Protein AF-A0A834Z9W2-F1 (afdb_monomer_lite)

InterPro domains:
  IPR006840 Glutathione-specific gamma-glutamylcyclotransferase [PF04752] (160-339)
  IPR006840 Glutathione-specific gamma-glutamylcyclotransferase [PTHR12192] (158-346)
  IPR013024 Gamma-glutamyl cyclotransferase-like [cd06661] (162-218)

Sequence (354 aa):
MEALLSQFTFLSDQALHDKNFDPAKIEDLMKLFELEVYKSWAAMELEHENAIEEAKNSMREAEDYLNSIMDSAMDDFRRFEEELESRSKAELQSLVKVAETAKKMGNSMEKAATIASKKYMEAAVHSATVSMKSARKGLSLNPSKYRSCSKSSYPSKMVLWVFGYGSLIWKAGFRHDDRLVGSTDHRGTPEYPGRTVTLEPLDGEVCWGVAYKVSEEEDEQIALAGLTMPREHEDDVDPMYLEVREKQYDVKAYVDFFTEPTAITPAVSGVMVYIASPDRKLNRNYLGPASLEEMAKQIIHAEGPSGPNRDYLFHLENALLQLGCEDKHIKDLANAVRRILSERKLTASRPSEQ

Organism: Tetracentron sinense (NCBI:txid13715)

Radius of gyration: 40.99 Å; chains: 1; bounding box: 101×55×145 Å

Structure (mmCIF, N/CA/C/O backbone):
data_AF-A0A834Z9W2-F1
#
_entry.id   AF-A0A834Z9W2-F1
#
loop_
_atom_site.group_PDB
_atom_site.id
_atom_site.type_symbol
_atom_site.label_atom_id
_atom_site.label_alt_id
_atom_site.label_comp_id
_atom_site.label_asym_id
_atom_site.label_entity_id
_atom_site.label_seq_id
_atom_site.pdbx_PDB_ins_code
_atom_site.Cartn_x
_atom_site.Cartn_y
_atom_site.Cartn_z
_atom_site.occupancy
_atom_site.B_iso_or_equiv
_atom_site.auth_seq_id
_atom_site.auth_comp_id
_atom_site.auth_asym_id
_atom_site.auth_atom_id
_atom_site.pdbx_PDB_model_num
ATOM 1 N N . MET A 1 1 ? -24.668 2.778 52.514 1.00 87.31 1 MET A N 1
ATOM 2 C CA . MET A 1 1 ? -25.940 2.552 51.794 1.00 87.31 1 MET A CA 1
ATOM 3 C C . MET A 1 1 ? -26.698 1.323 52.307 1.00 87.31 1 MET A C 1
ATOM 5 O O . MET A 1 1 ? -27.753 1.501 52.898 1.00 87.31 1 MET A O 1
ATOM 9 N N . GLU A 1 2 ? -26.192 0.091 52.145 1.00 91.00 2 GLU A N 1
ATOM 10 C CA . GLU A 1 2 ? -26.946 -1.161 52.413 1.00 91.00 2 GLU A CA 1
ATOM 11 C C . GLU A 1 2 ? -27.629 -1.244 53.790 1.00 91.00 2 GLU A C 1
ATOM 13 O O . GLU A 1 2 ? -28.794 -1.626 53.874 1.00 91.00 2 GLU A O 1
ATOM 18 N N . ALA A 1 3 ? -26.954 -0.818 54.862 1.00 92.56 3 ALA A N 1
ATOM 19 C CA . ALA A 1 3 ? -27.530 -0.812 56.209 1.00 92.56 3 ALA A CA 1
ATOM 20 C C . ALA A 1 3 ? -28.793 0.068 56.329 1.00 92.56 3 ALA A C 1
ATOM 22 O O . ALA A 1 3 ? -29.711 -0.275 57.074 1.00 92.56 3 ALA A O 1
ATOM 23 N N . LEU A 1 4 ? -28.870 1.170 55.570 1.00 93.12 4 LEU A N 1
ATOM 24 C CA . LEU A 1 4 ? -30.052 2.034 55.516 1.00 93.12 4 LEU A CA 1
ATOM 25 C C . LEU A 1 4 ? -31.196 1.341 54.758 1.00 93.12 4 LEU A C 1
ATOM 27 O O . LEU A 1 4 ? -32.339 1.402 55.198 1.00 93.12 4 LEU A O 1
ATOM 31 N N . LEU A 1 5 ? -30.892 0.610 53.674 1.00 92.62 5 LEU A N 1
ATOM 32 C CA . LEU A 1 5 ? -31.872 -0.210 52.941 1.00 92.62 5 LEU A CA 1
ATOM 33 C C . LEU A 1 5 ? -32.440 -1.326 53.825 1.00 92.62 5 LEU A C 1
ATOM 35 O O . LEU A 1 5 ? -33.649 -1.537 53.841 1.00 92.62 5 LEU A O 1
ATOM 39 N N . SER A 1 6 ? -31.599 -1.983 54.631 1.00 94.12 6 SER A N 1
ATOM 40 C CA . SER A 1 6 ? -32.052 -2.978 55.611 1.00 94.12 6 SER A CA 1
ATOM 41 C C . SER A 1 6 ? -32.978 -2.372 56.675 1.00 94.12 6 SER A C 1
ATOM 43 O O . SER A 1 6 ? -34.012 -2.959 56.996 1.00 94.12 6 SER A O 1
ATOM 45 N N . GLN A 1 7 ? -32.647 -1.185 57.200 1.00 93.62 7 GLN A N 1
ATOM 46 C CA . GLN A 1 7 ? -33.500 -0.474 58.161 1.00 93.62 7 GLN A CA 1
ATOM 47 C C . GLN A 1 7 ? -34.812 0.020 57.534 1.00 93.62 7 GLN A C 1
ATOM 49 O O . GLN A 1 7 ? -35.850 -0.031 58.191 1.00 93.62 7 GLN A O 1
ATOM 54 N N . PHE A 1 8 ? -34.798 0.448 56.269 1.00 93.62 8 PHE A N 1
ATOM 55 C CA . PHE A 1 8 ? -35.995 0.916 55.568 1.00 93.62 8 PHE A CA 1
ATOM 56 C C . PHE A 1 8 ? -36.994 -0.216 55.330 1.00 93.62 8 PHE A C 1
ATOM 58 O O . PHE A 1 8 ? -38.180 -0.047 55.613 1.00 93.62 8 PHE A O 1
ATOM 65 N N . THR A 1 9 ? -36.519 -1.387 54.892 1.00 93.12 9 THR A N 1
ATOM 66 C CA . THR A 1 9 ? -37.343 -2.600 54.791 1.00 93.12 9 THR A CA 1
ATOM 67 C C . THR A 1 9 ? -37.963 -2.952 56.144 1.00 93.12 9 THR A C 1
ATOM 69 O O . THR A 1 9 ? -39.175 -3.124 56.232 1.00 93.12 9 THR A O 1
ATOM 72 N N . PHE A 1 10 ? -37.166 -2.963 57.220 1.00 93.94 10 PHE A N 1
ATOM 73 C CA . PHE A 1 10 ? -37.650 -3.267 58.571 1.00 93.94 10 PHE A CA 1
ATOM 74 C C . PHE A 1 10 ? -38.721 -2.277 59.071 1.00 93.94 10 PHE A C 1
ATOM 76 O O . PHE A 1 10 ? -39.755 -2.698 59.591 1.00 93.94 10 PHE A O 1
ATOM 83 N N . LEU A 1 11 ? -38.511 -0.966 58.903 1.00 93.25 11 LEU A N 1
ATOM 84 C CA . LEU A 1 11 ? -39.493 0.046 59.314 1.00 93.25 11 LEU A CA 1
ATOM 85 C C . LEU A 1 11 ? -40.761 0.016 58.448 1.00 93.25 11 LEU A C 1
ATOM 87 O O . LEU A 1 11 ? -41.847 0.263 58.968 1.00 93.25 11 LEU A O 1
ATOM 91 N N . SER A 1 12 ? -40.640 -0.323 57.161 1.00 91.75 12 SER A N 1
ATOM 92 C CA . SER A 1 12 ? -41.784 -0.489 56.254 1.00 91.75 12 SER A CA 1
ATOM 93 C C . SER A 1 12 ? -42.650 -1.684 56.658 1.00 91.75 12 SER A C 1
ATOM 95 O O . SER A 1 12 ? -43.868 -1.547 56.780 1.00 91.75 12 SER A O 1
ATOM 97 N N . ASP A 1 13 ? -42.030 -2.831 56.955 1.00 93.38 13 ASP A N 1
ATOM 98 C CA . ASP A 1 13 ? -42.729 -4.006 57.489 1.00 93.38 13 ASP A CA 1
ATOM 99 C C . ASP A 1 13 ? -43.385 -3.705 58.844 1.00 93.38 13 ASP A C 1
ATOM 101 O O . ASP A 1 13 ? -44.525 -4.116 59.073 1.00 93.38 13 ASP A O 1
ATOM 105 N N . GLN A 1 14 ? -42.729 -2.949 59.735 1.00 92.69 14 GLN A N 1
ATOM 106 C CA . GLN A 1 14 ? -43.354 -2.547 60.997 1.00 92.69 14 GLN A CA 1
ATOM 107 C C . GLN A 1 14 ? -44.574 -1.641 60.760 1.00 92.69 14 GLN A C 1
ATOM 109 O O . GLN A 1 14 ? -45.624 -1.882 61.355 1.00 92.69 14 GLN A O 1
ATOM 114 N N . ALA A 1 15 ? -44.479 -0.650 59.869 1.00 91.56 15 ALA A N 1
ATOM 115 C CA . ALA A 1 15 ? -45.573 0.275 59.560 1.00 91.56 15 ALA A CA 1
ATOM 116 C C . ALA A 1 15 ? -46.815 -0.411 58.953 1.00 91.56 15 ALA A C 1
ATOM 118 O O . ALA A 1 15 ? -47.931 0.079 59.120 1.00 91.56 15 ALA A O 1
ATOM 119 N N . LEU A 1 16 ? -46.646 -1.558 58.284 1.00 91.44 16 LEU A N 1
ATOM 120 C CA . LEU A 1 16 ? -47.754 -2.362 57.752 1.00 91.44 16 LEU A CA 1
ATOM 121 C C . LEU A 1 16 ? -48.526 -3.143 58.833 1.00 91.44 16 LEU A C 1
ATOM 123 O O . LEU A 1 16 ? -49.692 -3.482 58.621 1.00 91.44 16 LEU A O 1
ATOM 127 N N . HIS A 1 17 ? -47.901 -3.433 59.978 1.00 90.88 17 HIS A N 1
ATOM 128 C CA . HIS A 1 17 ? -48.448 -4.335 61.002 1.00 90.88 17 HIS A CA 1
ATOM 129 C C . HIS A 1 17 ? -48.768 -3.643 62.341 1.00 90.88 17 HIS A C 1
ATOM 131 O O . HIS A 1 17 ? -49.690 -4.065 63.045 1.00 90.88 17 HIS A O 1
ATOM 137 N N . ASP A 1 18 ? -48.043 -2.583 62.700 1.00 92.38 18 ASP A N 1
ATOM 138 C CA . ASP A 1 18 ? -48.192 -1.849 63.958 1.00 92.38 18 ASP A CA 1
ATOM 139 C C . ASP A 1 18 ? -49.109 -0.625 63.793 1.00 92.38 18 ASP A C 1
ATOM 141 O O . ASP A 1 18 ? -48.751 0.384 63.189 1.00 92.38 18 ASP A O 1
ATOM 145 N N . LYS A 1 19 ? -50.311 -0.688 64.378 1.00 87.25 19 LYS A N 1
ATOM 146 C CA . LYS A 1 19 ? -51.298 0.407 64.317 1.00 87.25 19 LYS A CA 1
ATOM 147 C C . LYS A 1 19 ? -50.908 1.651 65.121 1.00 87.25 19 LYS A C 1
ATOM 149 O O . LYS A 1 19 ? -51.557 2.680 64.959 1.00 87.25 19 LYS A O 1
ATOM 154 N N . ASN A 1 20 ? -49.884 1.553 65.969 1.00 92.25 20 ASN A N 1
ATOM 155 C CA . ASN A 1 20 ? -49.320 2.664 66.732 1.00 92.25 20 ASN A CA 1
ATOM 156 C C . ASN A 1 20 ? -47.932 3.068 66.195 1.00 92.25 20 ASN A C 1
ATOM 158 O O . ASN A 1 20 ? -47.158 3.701 66.917 1.00 92.25 20 ASN A O 1
ATOM 162 N N . PHE A 1 21 ? -47.599 2.689 64.954 1.00 93.50 21 PHE A N 1
ATOM 163 C CA . PHE A 1 21 ? -46.347 3.081 64.317 1.00 93.50 21 PHE A CA 1
ATOM 164 C C . PHE A 1 21 ? -46.196 4.608 64.251 1.00 93.50 21 PHE A C 1
ATOM 166 O O . PHE A 1 21 ? -47.155 5.341 64.014 1.00 93.50 21 PHE A O 1
ATOM 173 N N . ASP A 1 22 ? -44.963 5.070 64.437 1.00 92.06 22 ASP A N 1
ATOM 174 C CA . ASP A 1 22 ? -44.579 6.480 64.434 1.00 92.06 22 ASP A CA 1
ATOM 175 C C . ASP A 1 22 ? -43.897 6.829 63.096 1.00 92.06 22 ASP A C 1
ATOM 177 O O . ASP A 1 22 ? -42.756 6.401 62.877 1.00 92.06 22 ASP A O 1
ATOM 181 N N . PRO A 1 23 ? -44.558 7.591 62.197 1.00 90.31 23 PRO A N 1
ATOM 182 C CA . PRO A 1 23 ? -44.021 7.913 60.875 1.00 90.31 23 PRO A CA 1
ATOM 183 C C . PRO A 1 23 ? -42.701 8.690 60.899 1.00 90.31 23 PRO A C 1
ATOM 185 O O . PRO A 1 23 ? -41.927 8.577 59.946 1.00 90.31 23 PRO A O 1
ATOM 188 N N . ALA A 1 24 ? -42.402 9.429 61.978 1.00 92.19 24 ALA A N 1
ATOM 189 C CA . ALA A 1 24 ? -41.180 10.229 62.081 1.00 92.19 24 ALA A CA 1
ATOM 190 C C . ALA A 1 24 ? -39.909 9.370 61.950 1.00 92.19 24 ALA A C 1
ATOM 192 O O . ALA A 1 24 ? -38.906 9.817 61.400 1.00 92.19 24 ALA A O 1
ATOM 193 N N . LYS A 1 25 ? -39.974 8.092 62.350 1.00 90.69 25 LYS A N 1
ATOM 194 C CA . LYS A 1 25 ? -38.871 7.125 62.216 1.00 90.69 25 LYS A CA 1
ATOM 195 C C . LYS A 1 25 ? -38.482 6.849 60.764 1.00 90.69 25 LYS A C 1
ATOM 197 O O . LYS A 1 25 ? -37.312 6.594 60.491 1.00 90.69 25 LYS A O 1
ATOM 202 N N . ILE A 1 26 ? -39.445 6.886 59.839 1.00 91.44 26 ILE A N 1
ATOM 203 C CA . ILE A 1 26 ? -39.165 6.760 58.403 1.00 91.44 26 ILE A CA 1
ATOM 204 C C . ILE A 1 26 ? -38.610 8.085 57.879 1.00 91.44 26 ILE A C 1
ATOM 206 O O . ILE A 1 26 ? -37.621 8.072 57.156 1.00 91.44 26 ILE A O 1
ATOM 210 N N . GLU A 1 27 ? -39.181 9.223 58.284 1.00 89.56 27 GLU A N 1
ATOM 211 C CA . GLU A 1 27 ? -38.709 10.552 57.870 1.00 89.56 27 GLU A CA 1
ATOM 212 C C . GLU A 1 27 ? -37.240 10.801 58.269 1.00 89.56 27 GLU A C 1
ATOM 214 O O . GLU A 1 27 ? -36.438 11.253 57.453 1.00 89.56 27 GLU A O 1
ATOM 219 N N . ASP A 1 28 ? -36.852 10.441 59.494 1.00 91.50 28 ASP A N 1
ATOM 220 C CA . ASP A 1 28 ? -35.470 10.559 59.968 1.00 91.50 28 ASP A CA 1
ATOM 221 C C . ASP A 1 28 ? -34.512 9.593 59.258 1.00 91.50 28 ASP A C 1
ATOM 223 O O . ASP A 1 28 ? -33.372 9.962 58.965 1.00 91.50 28 ASP A O 1
ATOM 227 N N . LEU A 1 29 ? -34.972 8.392 58.888 1.00 93.19 29 LEU A N 1
ATOM 228 C CA . LEU A 1 29 ? -34.183 7.487 58.053 1.00 93.19 29 LEU A CA 1
ATOM 229 C C . LEU A 1 29 ? -34.021 8.026 56.619 1.00 93.19 29 LEU A C 1
ATOM 231 O O . LEU A 1 29 ? -32.939 7.903 56.047 1.00 93.19 29 LEU A O 1
ATOM 235 N N . MET A 1 30 ? -35.044 8.668 56.045 1.00 91.25 30 MET A N 1
ATOM 236 C CA . MET A 1 30 ? -34.953 9.297 54.718 1.00 91.25 30 MET A CA 1
ATOM 237 C C . MET A 1 30 ? -33.931 10.444 54.694 1.00 91.25 30 MET A C 1
ATOM 239 O O . MET A 1 30 ? -33.130 10.514 53.765 1.00 91.25 30 MET A O 1
ATOM 243 N N . LYS A 1 31 ? -33.844 11.260 55.754 1.00 93.12 31 LYS A N 1
ATOM 244 C CA . LYS A 1 31 ? -32.791 12.290 55.897 1.00 93.12 31 LYS A CA 1
ATOM 245 C C . LYS A 1 31 ? -31.379 11.683 55.893 1.00 93.12 31 LYS A C 1
ATOM 247 O O . LYS A 1 31 ? -30.454 12.263 55.326 1.00 93.12 31 LYS A O 1
ATOM 252 N N . LEU A 1 32 ? -31.199 10.501 56.494 1.00 93.75 32 LEU A N 1
ATOM 253 C CA . LEU A 1 32 ? -29.928 9.766 56.445 1.00 93.75 32 LEU A CA 1
ATOM 254 C C . LEU A 1 32 ? -29.634 9.197 55.048 1.00 93.75 32 LEU A C 1
ATOM 256 O O . LEU A 1 32 ? -28.478 9.212 54.630 1.00 93.75 32 LEU A O 1
ATOM 260 N N . PHE A 1 33 ? -30.656 8.746 54.314 1.00 94.12 33 PHE A N 1
ATOM 261 C CA . PHE A 1 33 ? -30.520 8.340 52.911 1.00 94.12 33 PHE A CA 1
ATOM 262 C C . PHE A 1 33 ? -30.078 9.491 52.012 1.00 94.12 33 PHE A C 1
ATOM 264 O O . PHE A 1 33 ? -29.122 9.321 51.265 1.00 94.12 33 PHE A O 1
ATOM 271 N N . GLU A 1 34 ? -30.728 10.654 52.092 1.00 93.62 34 GLU A N 1
ATOM 272 C CA . GLU A 1 34 ? -30.352 11.831 51.298 1.00 93.62 34 GLU A CA 1
ATOM 273 C C . GLU A 1 34 ? -28.885 12.209 51.545 1.00 93.62 34 GLU A C 1
ATOM 275 O O . GLU A 1 34 ? -28.107 12.347 50.601 1.00 93.62 34 GLU A O 1
ATOM 280 N N . LEU A 1 35 ? -28.471 12.282 52.816 1.00 94.62 35 LEU A N 1
ATOM 281 C CA . LEU A 1 35 ? -27.084 12.561 53.202 1.00 94.62 35 LEU A CA 1
ATOM 282 C C . LEU A 1 35 ? -26.081 11.513 52.692 1.00 94.62 35 LEU A C 1
ATOM 284 O O . LEU A 1 35 ? -24.956 11.874 52.354 1.00 94.62 35 LEU A O 1
ATOM 288 N N . GLU A 1 36 ? -26.451 10.233 52.658 1.00 94.38 36 GLU A N 1
ATOM 289 C CA . GLU A 1 36 ? -25.609 9.161 52.114 1.00 94.38 36 GLU A CA 1
ATOM 290 C C . GLU A 1 36 ? -25.512 9.251 50.583 1.00 94.38 36 GLU A C 1
ATOM 292 O O . GLU A 1 36 ? -24.413 9.190 50.037 1.00 94.38 36 GLU A O 1
ATOM 297 N N . VAL A 1 37 ? -26.637 9.469 49.891 1.00 91.75 37 VAL A N 1
ATOM 298 C CA . VAL A 1 37 ? -26.698 9.619 48.428 1.00 91.75 37 VAL A CA 1
ATOM 299 C C . VAL A 1 37 ? -25.866 10.815 47.965 1.00 91.75 37 VAL A C 1
ATOM 301 O O . VAL A 1 37 ? -25.037 10.653 47.072 1.00 91.75 37 VAL A O 1
ATOM 304 N N . TYR A 1 38 ? -26.008 11.988 48.596 1.00 94.50 38 TYR A N 1
ATOM 305 C CA . TYR A 1 38 ? -25.211 13.167 48.238 1.00 94.50 38 TYR A CA 1
ATOM 306 C C . TYR A 1 38 ? -23.706 12.955 48.459 1.00 94.50 38 TYR A C 1
ATOM 308 O O . TYR A 1 38 ? -22.911 13.397 47.633 1.00 94.50 38 TYR A O 1
ATOM 316 N N . LYS A 1 39 ? -23.297 12.248 49.524 1.00 94.38 39 LYS A N 1
ATOM 317 C CA . LYS A 1 39 ? -21.882 11.888 49.743 1.00 94.38 39 LYS A CA 1
ATOM 318 C C . LYS A 1 39 ? -21.368 10.917 48.686 1.00 94.38 39 LYS A C 1
ATOM 320 O O . LYS A 1 39 ? -20.273 11.120 48.174 1.00 94.38 39 LYS A O 1
ATOM 325 N N . SER A 1 40 ? -22.136 9.871 48.373 1.00 93.19 40 SER A N 1
ATOM 326 C CA . SER A 1 40 ? -21.758 8.880 47.361 1.00 93.19 40 SER A CA 1
ATOM 327 C C . SER A 1 40 ? -21.644 9.510 45.974 1.00 93.19 40 SER A C 1
ATOM 329 O O . SER A 1 40 ? -20.678 9.234 45.271 1.00 93.19 40 SER A O 1
ATOM 331 N N . TRP A 1 41 ? -22.573 10.398 45.605 1.00 93.62 41 TRP A N 1
ATOM 332 C CA . TRP A 1 41 ? -22.494 11.139 44.347 1.00 93.62 41 TRP A CA 1
ATOM 333 C C . TRP A 1 41 ? -21.292 12.092 44.316 1.00 93.62 41 TRP A C 1
ATOM 335 O O . TRP A 1 41 ? -20.510 12.029 43.376 1.00 93.62 41 TRP A O 1
ATOM 345 N N . ALA A 1 42 ? -21.072 12.904 45.356 1.00 95.50 42 ALA A N 1
ATOM 346 C CA . ALA A 1 42 ? -19.935 13.829 45.399 1.00 95.50 42 ALA A CA 1
ATOM 347 C C . ALA A 1 42 ? -18.566 13.117 45.381 1.00 95.50 42 ALA A C 1
ATOM 349 O O . ALA A 1 42 ? -17.610 13.647 44.819 1.00 95.50 42 ALA A O 1
ATOM 350 N N . ALA A 1 43 ? -18.464 11.918 45.967 1.00 95.50 43 ALA A N 1
ATOM 351 C CA . ALA A 1 43 ? -17.265 11.086 45.867 1.00 95.50 43 ALA A CA 1
ATOM 352 C C . ALA A 1 43 ? -17.066 10.541 44.441 1.00 95.50 43 ALA A C 1
ATOM 354 O O . ALA A 1 43 ? -15.974 10.657 43.897 1.00 95.50 43 ALA A O 1
ATOM 355 N N . MET A 1 44 ? -18.128 10.015 43.819 1.00 95.31 44 MET A N 1
ATOM 356 C CA . MET A 1 44 ? -18.102 9.504 42.443 1.00 95.31 44 MET A CA 1
ATOM 357 C C . MET A 1 44 ? -17.762 10.600 41.419 1.00 95.31 44 MET A C 1
ATOM 359 O O . MET A 1 44 ? -16.996 10.354 40.493 1.00 95.31 44 MET A O 1
ATOM 363 N N . GLU A 1 45 ? -18.302 11.810 41.586 1.00 95.81 45 GLU A N 1
ATOM 364 C CA . GLU A 1 45 ? -18.012 12.955 40.714 1.00 95.81 45 GLU A CA 1
ATOM 365 C C . GLU A 1 45 ? -16.531 13.359 40.823 1.00 95.81 45 GLU A C 1
ATOM 367 O O . GLU A 1 45 ? -15.862 13.530 39.809 1.00 95.81 45 GLU A O 1
ATOM 372 N N . LEU A 1 46 ? -15.977 13.399 42.043 1.00 96.19 46 LEU A N 1
ATOM 373 C CA . LEU A 1 46 ? -14.555 13.673 42.277 1.00 96.19 46 LEU A CA 1
ATOM 374 C C . LEU A 1 46 ? -13.643 12.563 41.720 1.00 96.19 46 LEU A C 1
ATOM 376 O O . LEU A 1 46 ? -12.588 12.854 41.158 1.00 96.19 46 LEU A O 1
ATOM 380 N N . GLU A 1 47 ? -14.021 11.289 41.846 1.00 95.69 47 GLU A N 1
ATOM 381 C CA . GLU A 1 47 ? -13.312 10.175 41.197 1.00 95.69 47 GLU A CA 1
ATOM 382 C C . GLU A 1 47 ? -13.349 10.306 39.664 1.00 95.69 47 GLU A C 1
ATOM 384 O O . GLU A 1 47 ? -12.338 10.066 39.001 1.00 95.69 47 GLU A O 1
ATOM 389 N N . HIS A 1 48 ? -14.473 10.759 39.098 1.00 93.69 48 HIS A N 1
ATOM 390 C CA . HIS A 1 48 ? -14.619 10.993 37.662 1.00 93.69 48 HIS A CA 1
ATOM 391 C C . HIS A 1 48 ? -13.770 12.174 37.164 1.00 93.69 48 HIS A C 1
ATOM 393 O O . HIS A 1 48 ? -13.074 12.028 36.158 1.00 93.69 48 HIS A O 1
ATOM 399 N N . GLU A 1 49 ? -13.756 13.307 37.877 1.00 95.00 49 GLU A N 1
ATOM 400 C CA . GLU A 1 49 ? -12.897 14.459 37.564 1.00 95.00 49 GLU A CA 1
ATOM 401 C C . GLU A 1 49 ? -11.406 14.084 37.591 1.00 95.00 49 GLU A C 1
ATOM 403 O O . GLU A 1 49 ? -10.670 14.424 36.661 1.00 95.00 49 GLU A O 1
ATOM 408 N N . ASN A 1 50 ? -10.966 13.329 38.606 1.00 96.50 50 ASN A N 1
ATOM 409 C CA . ASN A 1 50 ? -9.583 12.850 38.697 1.00 96.50 50 ASN A CA 1
ATOM 410 C C . ASN A 1 50 ? -9.229 11.910 37.532 1.00 96.50 50 ASN A C 1
ATOM 412 O O . ASN A 1 50 ? -8.215 12.123 36.869 1.00 96.50 50 ASN A O 1
ATOM 416 N N . ALA A 1 51 ? -10.080 10.925 37.223 1.00 94.06 51 ALA A N 1
ATOM 417 C CA . ALA A 1 51 ? -9.856 10.002 36.107 1.00 94.06 51 ALA A CA 1
ATOM 418 C C . ALA A 1 51 ? -9.828 10.716 34.739 1.00 94.06 51 ALA A C 1
ATOM 420 O O . ALA A 1 51 ? -9.060 10.342 33.851 1.00 94.06 51 ALA A O 1
ATOM 421 N N . ILE A 1 52 ? -10.632 11.773 34.570 1.00 93.12 52 ILE A N 1
ATOM 422 C CA . ILE A 1 52 ? -10.595 12.647 33.391 1.00 93.12 52 ILE A CA 1
ATOM 423 C C . ILE A 1 52 ? -9.251 13.386 33.294 1.00 93.12 52 ILE A C 1
ATOM 425 O O . ILE A 1 52 ? -8.693 13.486 32.201 1.00 93.12 52 ILE A O 1
ATOM 429 N N . GLU A 1 53 ? -8.720 13.915 34.397 1.00 96.25 53 GLU A N 1
ATOM 430 C CA . GLU A 1 53 ? -7.458 14.664 34.379 1.00 96.25 53 GLU A CA 1
ATOM 431 C C . GLU A 1 53 ? -6.235 13.746 34.203 1.00 96.25 53 GLU A C 1
ATOM 433 O O . GLU A 1 53 ? -5.325 14.081 33.445 1.00 96.25 53 GLU A O 1
ATOM 438 N N . GLU A 1 54 ? -6.236 12.550 34.800 1.00 96.62 54 GLU A N 1
ATOM 439 C CA . GLU A 1 54 ? -5.241 11.503 34.519 1.00 96.62 54 GLU A CA 1
ATOM 440 C C . GLU A 1 54 ? -5.246 11.111 33.032 1.00 96.62 54 GLU A C 1
ATOM 442 O O . GLU A 1 54 ? -4.188 11.085 32.397 1.00 96.62 54 GLU A O 1
ATOM 447 N N . ALA A 1 55 ? -6.428 10.903 32.438 1.00 92.38 55 ALA A N 1
ATOM 448 C CA . ALA A 1 55 ? -6.557 10.598 31.014 1.00 92.38 55 ALA A CA 1
ATOM 449 C C . ALA A 1 55 ? -6.032 11.735 30.115 1.00 92.38 55 ALA A C 1
ATOM 451 O O . ALA A 1 55 ? -5.290 11.466 29.170 1.00 92.38 55 ALA A O 1
ATOM 452 N N . LYS A 1 56 ? -6.342 13.007 30.420 1.00 93.56 56 LYS A N 1
ATOM 453 C CA . LYS A 1 56 ? -5.793 14.168 29.685 1.00 93.56 56 LYS A CA 1
ATOM 454 C C . LYS A 1 56 ? -4.270 14.238 29.762 1.00 93.56 56 LYS A C 1
ATOM 456 O O . LYS A 1 56 ? -3.628 14.553 28.763 1.00 93.56 56 LYS A O 1
ATOM 461 N N . ASN A 1 57 ? -3.692 13.986 30.936 1.00 96.31 57 ASN A N 1
ATOM 462 C CA . ASN A 1 57 ? -2.243 14.039 31.115 1.00 96.31 57 ASN A CA 1
ATOM 463 C C . ASN A 1 57 ? -1.555 12.895 30.357 1.00 96.31 57 ASN A C 1
ATOM 465 O O . ASN A 1 57 ? -0.612 13.161 29.619 1.00 96.31 57 ASN A O 1
ATOM 469 N N . SER A 1 58 ? -2.098 11.674 30.411 1.00 94.06 58 SER A N 1
ATOM 470 C CA . SER A 1 58 ? -1.605 10.548 29.604 1.00 94.06 58 SER A CA 1
ATOM 471 C C . SER A 1 58 ? -1.725 10.801 28.092 1.00 94.06 58 SER A C 1
ATOM 473 O O . SER A 1 58 ? -0.806 10.473 27.342 1.00 94.06 58 SER A O 1
ATOM 475 N N . MET A 1 59 ? -2.808 11.442 27.630 1.00 92.50 59 MET A N 1
ATOM 476 C CA . MET A 1 59 ? -2.935 11.868 26.230 1.00 92.50 59 MET A CA 1
ATOM 477 C C . MET A 1 59 ? -1.873 12.903 25.837 1.00 92.50 59 MET A C 1
ATOM 479 O O . MET A 1 59 ? -1.288 12.775 24.765 1.00 92.50 59 MET A O 1
ATOM 483 N N . ARG A 1 60 ? -1.585 13.890 26.700 1.00 95.12 60 ARG A N 1
ATOM 484 C CA . ARG A 1 60 ? -0.544 14.900 26.443 1.00 95.12 60 ARG A CA 1
ATOM 485 C C . ARG A 1 60 ? 0.852 14.277 26.387 1.00 95.12 60 ARG A C 1
ATOM 487 O O . ARG A 1 60 ? 1.597 14.565 25.463 1.00 95.12 60 ARG A O 1
ATOM 494 N N . GLU A 1 61 ? 1.182 13.377 27.314 1.00 96.81 61 GLU A N 1
ATOM 495 C CA . GLU A 1 61 ? 2.459 12.647 27.302 1.00 96.81 61 GLU A CA 1
ATOM 496 C C . GLU A 1 61 ? 2.637 11.814 26.019 1.00 96.81 61 GLU A C 1
ATOM 498 O O . GLU A 1 61 ? 3.735 11.753 25.463 1.00 96.81 61 GLU A O 1
ATOM 503 N N . ALA A 1 62 ? 1.558 11.209 25.508 1.00 92.81 62 ALA A N 1
ATOM 504 C CA . ALA A 1 62 ? 1.573 10.488 24.237 1.00 92.81 62 ALA A CA 1
ATOM 505 C C . ALA A 1 62 ? 1.718 11.421 23.016 1.00 92.81 62 ALA A C 1
ATOM 507 O O . ALA A 1 62 ? 2.404 11.063 22.057 1.00 92.81 62 ALA A O 1
ATOM 508 N N . GLU A 1 63 ? 1.108 12.610 23.049 1.00 91.56 63 GLU A N 1
ATOM 509 C CA . GLU A 1 63 ? 1.234 13.644 22.012 1.00 91.56 63 GLU A CA 1
ATOM 510 C C . GLU A 1 63 ? 2.657 14.228 21.966 1.00 91.56 63 GLU A C 1
ATOM 512 O O . GLU A 1 63 ? 3.278 14.251 20.903 1.00 91.56 63 GLU A O 1
ATOM 517 N N . ASP A 1 64 ? 3.223 14.602 23.118 1.00 96.06 64 ASP A N 1
ATOM 518 C CA . ASP A 1 64 ? 4.604 15.088 23.245 1.00 96.06 64 ASP A CA 1
ATOM 519 C C . ASP A 1 64 ? 5.623 14.033 22.766 1.00 96.06 64 ASP A C 1
ATOM 521 O O . ASP A 1 64 ? 6.584 14.354 22.059 1.00 96.06 64 ASP A O 1
ATOM 525 N N . TYR A 1 65 ? 5.394 12.752 23.083 1.00 94.44 65 TYR A N 1
ATOM 526 C CA . TYR A 1 65 ? 6.224 11.640 22.606 1.00 94.44 65 TYR A CA 1
ATOM 527 C C . TYR A 1 65 ? 6.124 11.431 21.086 1.00 94.44 65 TYR A C 1
ATOM 529 O O . TYR A 1 65 ? 7.145 11.240 20.420 1.00 94.44 65 TYR A O 1
ATOM 537 N N . LEU A 1 66 ? 4.914 11.504 20.518 1.00 92.62 66 LEU A N 1
ATOM 538 C CA . LEU A 1 66 ? 4.694 11.384 19.074 1.00 92.62 66 LEU A CA 1
ATOM 539 C C . LEU A 1 66 ? 5.359 12.535 18.306 1.00 92.62 66 LEU A C 1
ATOM 541 O O . LEU A 1 66 ? 6.044 12.288 17.312 1.00 92.62 66 LEU A O 1
ATOM 545 N N . ASN A 1 67 ? 5.216 13.769 18.797 1.00 90.94 67 ASN A N 1
ATOM 546 C CA . ASN A 1 67 ? 5.871 14.948 18.233 1.00 90.94 67 ASN A CA 1
ATOM 547 C C . ASN A 1 67 ? 7.401 14.808 18.282 1.00 90.94 67 ASN A C 1
ATOM 549 O O . ASN A 1 67 ? 8.065 15.009 17.269 1.00 90.94 67 ASN A O 1
ATOM 553 N N . SER A 1 68 ? 7.962 14.347 19.407 1.00 95.00 68 SER A N 1
ATOM 554 C CA . SER A 1 68 ? 9.405 14.107 19.543 1.00 95.00 68 SER A CA 1
ATOM 555 C C . SER A 1 68 ? 9.949 13.062 18.554 1.00 95.00 68 SER A C 1
ATOM 557 O O . SER A 1 68 ? 11.039 13.249 18.006 1.00 95.00 68 SER A O 1
ATOM 559 N N . ILE A 1 69 ? 9.199 11.986 18.280 1.00 91.88 69 ILE A N 1
ATOM 560 C CA . ILE A 1 69 ? 9.554 11.008 17.236 1.00 91.88 69 ILE A CA 1
ATOM 561 C C . ILE A 1 69 ? 9.476 11.643 15.843 1.00 91.88 69 ILE A C 1
ATOM 563 O O . ILE A 1 69 ? 10.370 11.427 15.024 1.00 91.88 69 ILE A O 1
ATOM 567 N N . MET A 1 70 ? 8.421 12.413 15.570 1.00 83.75 70 MET A N 1
ATOM 568 C CA . MET A 1 70 ? 8.198 13.046 14.271 1.00 83.75 70 MET A CA 1
ATOM 569 C C . MET A 1 70 ? 9.290 14.072 13.942 1.00 83.75 70 MET A C 1
ATOM 571 O O . MET A 1 70 ? 9.848 14.014 12.848 1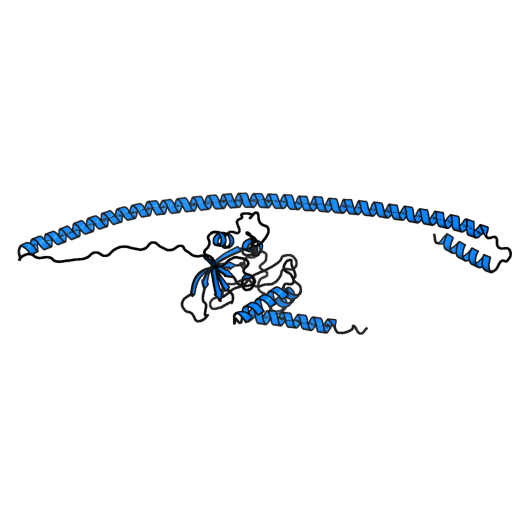.00 83.75 70 MET A O 1
ATOM 575 N N . ASP A 1 71 ? 9.666 14.932 14.890 1.00 92.38 71 ASP A N 1
ATOM 576 C CA . ASP A 1 71 ? 10.765 15.893 14.731 1.00 92.38 71 ASP A CA 1
ATOM 577 C C . ASP A 1 71 ? 12.097 15.179 14.450 1.00 92.38 71 ASP A C 1
ATOM 579 O O . ASP A 1 71 ? 12.807 15.527 13.505 1.00 92.38 71 ASP A O 1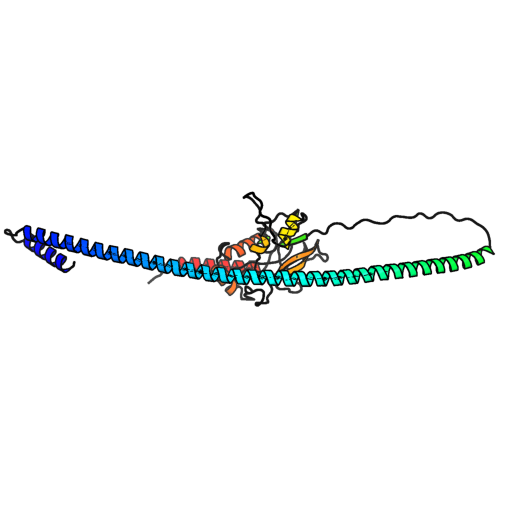
ATOM 583 N N . SER A 1 72 ? 12.409 14.123 15.213 1.00 91.88 72 SER A N 1
ATOM 584 C CA . SER A 1 72 ? 13.616 13.311 15.007 1.00 91.88 72 SER A CA 1
ATOM 585 C C . SER A 1 72 ? 13.647 12.660 13.618 1.00 91.88 72 SER A C 1
ATOM 587 O O . SER A 1 72 ? 14.687 12.656 12.962 1.00 91.88 72 SER A O 1
ATOM 589 N N . ALA A 1 73 ? 12.515 12.129 13.148 1.00 86.31 73 ALA A N 1
ATOM 590 C CA . ALA A 1 73 ? 12.402 11.522 11.823 1.00 86.31 73 ALA A CA 1
ATOM 591 C C . ALA A 1 73 ? 12.498 12.559 10.687 1.00 86.31 73 ALA A C 1
ATOM 593 O O . ALA A 1 73 ? 13.091 12.273 9.646 1.00 86.31 73 ALA A O 1
ATOM 594 N N . MET A 1 74 ? 11.956 13.765 10.886 1.00 87.38 74 MET A N 1
ATOM 595 C CA . MET A 1 74 ? 12.045 14.863 9.920 1.00 87.38 74 MET A CA 1
ATOM 596 C C . MET A 1 74 ? 13.466 15.424 9.799 1.00 87.38 74 MET A C 1
ATOM 598 O O . MET A 1 74 ? 13.887 15.770 8.696 1.00 87.38 74 MET A O 1
ATOM 602 N N . ASP A 1 75 ? 14.231 15.480 10.891 1.00 92.81 75 ASP A N 1
ATOM 603 C CA . ASP A 1 75 ? 15.634 15.904 10.843 1.00 92.81 75 ASP A CA 1
ATOM 604 C C . ASP A 1 75 ? 16.563 14.833 10.245 1.00 92.81 75 ASP A C 1
ATOM 606 O O . ASP A 1 75 ? 17.488 15.183 9.507 1.00 92.81 75 ASP A O 1
ATOM 610 N N . ASP A 1 76 ? 16.302 13.541 10.472 1.00 88.44 76 ASP A N 1
ATOM 611 C CA . ASP A 1 76 ? 16.983 12.455 9.748 1.00 88.44 76 ASP A CA 1
ATOM 612 C C . ASP A 1 76 ? 16.655 12.482 8.242 1.00 88.44 76 ASP A C 1
ATOM 614 O O . ASP A 1 76 ? 17.550 12.313 7.409 1.00 88.44 76 ASP A O 1
ATOM 618 N N . PHE A 1 77 ? 15.400 12.765 7.873 1.00 84.75 77 PHE A N 1
ATOM 619 C CA . PHE A 1 77 ? 14.990 12.922 6.474 1.00 84.75 77 PHE A CA 1
ATOM 620 C C . PHE A 1 77 ? 15.680 14.122 5.805 1.00 84.75 77 PHE A C 1
ATOM 622 O O . PHE A 1 77 ? 16.273 13.966 4.738 1.00 84.75 77 PHE A O 1
ATOM 629 N N . ARG A 1 78 ? 15.713 15.287 6.468 1.00 90.31 78 ARG A N 1
ATOM 630 C CA . ARG A 1 78 ? 16.418 16.493 5.995 1.00 90.31 78 ARG A CA 1
ATOM 631 C C . ARG A 1 78 ? 17.901 16.220 5.717 1.00 90.31 78 ARG A C 1
ATOM 633 O O . ARG A 1 78 ? 18.416 16.591 4.666 1.00 90.31 78 ARG A O 1
ATOM 640 N N . ARG A 1 79 ? 18.588 15.521 6.631 1.00 91.19 79 ARG A N 1
ATOM 641 C CA . ARG A 1 79 ? 19.998 15.113 6.459 1.00 91.19 79 ARG A CA 1
ATOM 642 C C . ARG A 1 79 ? 20.185 14.183 5.263 1.00 91.19 79 ARG A C 1
ATOM 644 O O . ARG A 1 79 ? 21.172 14.305 4.540 1.00 91.19 79 ARG A O 1
ATOM 651 N N . PHE A 1 80 ? 19.248 13.259 5.049 1.00 89.62 80 PHE A N 1
ATOM 652 C CA . PHE A 1 80 ? 19.272 12.358 3.901 1.00 89.62 80 PHE A CA 1
ATOM 653 C C . PHE A 1 80 ? 19.085 13.110 2.573 1.00 89.62 80 PHE A C 1
ATOM 655 O O . PHE A 1 80 ? 19.819 12.833 1.625 1.00 89.62 80 PHE A O 1
ATOM 662 N N . GLU A 1 81 ? 18.180 14.092 2.506 1.00 82.56 81 GLU A N 1
ATOM 663 C CA . GLU A 1 81 ? 18.018 14.963 1.332 1.00 82.56 81 GLU A CA 1
ATOM 664 C C . GLU A 1 81 ? 19.284 15.790 1.045 1.00 82.56 81 GLU A C 1
ATOM 666 O O . GLU A 1 81 ? 19.758 15.807 -0.093 1.00 82.56 81 GLU A O 1
ATOM 671 N N . GLU A 1 82 ? 19.884 16.410 2.068 1.00 90.69 82 GLU A N 1
ATOM 672 C CA . GLU A 1 82 ? 21.140 17.168 1.941 1.00 90.69 82 GLU A CA 1
ATOM 673 C C . GLU A 1 82 ? 22.301 16.288 1.432 1.00 90.69 82 GLU A C 1
ATOM 675 O O . GLU A 1 82 ? 23.064 16.695 0.546 1.00 90.69 82 GLU A O 1
ATOM 680 N N . GLU A 1 83 ? 22.427 15.054 1.935 1.00 90.31 83 GLU A N 1
ATOM 681 C CA . GLU A 1 83 ? 23.399 14.086 1.418 1.00 90.31 83 GLU A CA 1
ATOM 682 C C . GLU A 1 83 ? 23.096 13.657 -0.025 1.00 90.31 83 GLU A C 1
ATOM 684 O O . GLU A 1 83 ? 24.025 13.525 -0.830 1.00 90.31 83 GLU A O 1
ATOM 689 N N . LEU A 1 84 ? 21.825 13.445 -0.374 1.00 85.75 84 LEU A N 1
ATOM 690 C CA . LEU A 1 84 ? 21.407 13.006 -1.704 1.00 85.75 84 LEU A CA 1
ATOM 691 C C . LEU A 1 84 ? 21.646 14.092 -2.763 1.00 85.75 84 LEU A C 1
ATOM 693 O O . LEU A 1 84 ? 22.226 13.791 -3.811 1.00 85.75 84 LEU A O 1
ATOM 697 N N . GLU A 1 85 ? 21.288 15.353 -2.486 1.00 84.31 85 GLU A N 1
ATOM 698 C CA . GLU A 1 85 ? 21.579 16.480 -3.385 1.00 84.31 85 GLU A CA 1
ATOM 699 C C . GLU A 1 85 ? 23.095 16.647 -3.558 1.00 84.31 85 GLU A C 1
ATOM 701 O O . GLU A 1 85 ? 23.585 16.764 -4.682 1.00 84.31 85 GLU A O 1
ATOM 706 N N . SER A 1 86 ? 23.860 16.582 -2.463 1.00 91.06 86 SER A N 1
ATOM 707 C CA . SER A 1 86 ? 25.324 16.694 -2.477 1.00 91.06 86 SER A CA 1
ATOM 708 C C . SER A 1 86 ? 25.988 15.621 -3.355 1.00 91.06 86 SER A C 1
ATOM 710 O O . SER A 1 86 ? 26.828 15.940 -4.207 1.00 91.06 86 SER A O 1
ATOM 712 N N . ARG A 1 87 ? 25.564 14.355 -3.222 1.00 85.38 87 ARG A N 1
ATOM 713 C CA . ARG A 1 87 ? 26.043 13.228 -4.045 1.00 85.38 87 ARG A CA 1
ATOM 714 C C . ARG A 1 87 ? 25.648 13.398 -5.516 1.00 85.38 87 ARG A C 1
ATOM 716 O O . ARG A 1 87 ? 26.524 13.375 -6.380 1.00 85.38 87 ARG A O 1
ATOM 723 N N . SER A 1 88 ? 24.370 13.663 -5.797 1.00 79.44 88 SER A N 1
ATOM 724 C CA . SER A 1 88 ? 23.841 13.893 -7.153 1.00 79.44 88 SER A CA 1
ATOM 725 C C . SER A 1 88 ? 24.589 15.020 -7.882 1.00 79.44 88 SER A C 1
ATOM 727 O O . SER A 1 88 ? 25.051 14.869 -9.016 1.00 79.44 88 SER A O 1
ATOM 729 N N . LYS A 1 89 ? 24.828 16.137 -7.189 1.00 90.12 89 LYS A N 1
ATOM 730 C CA . LYS A 1 89 ? 25.582 17.299 -7.679 1.00 90.12 89 LYS A CA 1
ATOM 731 C C . LYS A 1 89 ? 27.046 16.963 -7.982 1.00 90.12 89 LYS A C 1
ATOM 733 O O . LYS A 1 89 ? 27.594 17.469 -8.965 1.00 90.12 89 LYS A O 1
ATOM 738 N N . ALA A 1 90 ? 27.681 16.104 -7.184 1.00 91.50 90 ALA A N 1
ATOM 739 C CA . ALA A 1 90 ? 29.042 15.629 -7.430 1.00 91.50 90 ALA A CA 1
ATOM 740 C C . ALA A 1 90 ? 29.120 14.676 -8.641 1.00 91.50 90 ALA A C 1
ATOM 742 O O . ALA A 1 90 ? 30.019 14.818 -9.477 1.00 91.50 90 ALA A O 1
ATOM 743 N N . GLU A 1 91 ? 28.162 13.757 -8.780 1.00 87.69 91 GLU A N 1
ATOM 744 C CA . GLU A 1 91 ? 28.062 12.838 -9.921 1.00 87.69 91 GLU A CA 1
ATOM 745 C C . GLU A 1 91 ? 27.784 13.585 -11.230 1.00 87.69 91 GLU A C 1
ATOM 747 O O . GLU A 1 91 ? 28.512 13.401 -12.209 1.00 87.69 91 GLU A O 1
ATOM 752 N N . LEU A 1 92 ? 26.832 14.523 -11.233 1.00 88.12 92 LEU A N 1
ATOM 753 C CA . LEU A 1 92 ? 26.540 15.388 -12.377 1.00 88.12 92 LEU A CA 1
ATOM 754 C C . LEU A 1 92 ? 27.776 16.196 -12.807 1.00 88.12 92 LEU A C 1
ATOM 756 O O . LEU A 1 92 ? 28.114 16.238 -13.991 1.00 88.12 92 LEU A O 1
ATOM 760 N N . GLN A 1 93 ? 28.518 16.780 -11.857 1.00 91.56 93 GLN A N 1
ATOM 761 C CA . GLN A 1 93 ? 29.785 17.459 -12.158 1.00 91.56 93 GLN A CA 1
ATOM 762 C C . GLN A 1 93 ? 30.860 16.514 -12.716 1.00 91.56 93 GLN A C 1
ATOM 764 O O . GLN A 1 93 ? 31.706 16.955 -13.498 1.00 91.56 93 GLN A O 1
ATOM 769 N N . SER A 1 94 ? 30.864 15.239 -12.323 1.00 91.88 94 SER A N 1
ATOM 770 C CA . SER A 1 94 ? 31.763 14.223 -12.881 1.00 91.88 94 SER A CA 1
ATOM 771 C C . SER A 1 94 ? 31.396 13.909 -14.336 1.00 91.88 94 SER A C 1
ATOM 773 O O . SER A 1 94 ? 32.240 14.023 -15.230 1.00 91.88 94 SER A O 1
ATOM 775 N N . LEU A 1 95 ? 30.115 13.636 -14.603 1.00 87.38 95 LEU A N 1
ATOM 776 C CA . LEU A 1 95 ? 29.586 13.364 -15.943 1.00 87.38 95 LEU A CA 1
ATOM 777 C C . LEU A 1 95 ? 29.822 14.537 -16.908 1.00 87.38 95 LEU A C 1
ATOM 779 O O . LEU A 1 95 ? 30.271 14.322 -18.035 1.00 87.38 95 LEU A O 1
ATOM 783 N N . VAL A 1 96 ? 29.628 15.783 -16.460 1.00 90.44 96 VAL A N 1
ATOM 784 C CA . VAL A 1 96 ? 29.927 16.988 -17.257 1.00 90.44 96 VAL A CA 1
ATOM 785 C C . VAL A 1 96 ? 31.416 17.073 -17.626 1.00 90.44 96 VAL A C 1
ATOM 787 O O . VAL A 1 96 ? 31.740 17.357 -18.781 1.00 90.44 96 VAL A O 1
ATOM 790 N N . LYS A 1 97 ? 32.341 16.759 -16.706 1.00 92.44 97 LYS A N 1
ATOM 791 C CA . LYS A 1 97 ? 33.793 16.728 -16.996 1.00 92.44 97 LYS A CA 1
ATOM 792 C C . LYS A 1 97 ? 34.153 15.640 -18.016 1.00 92.44 97 LYS A C 1
ATOM 794 O O . LYS A 1 97 ? 34.988 15.877 -18.896 1.00 92.44 97 LYS A O 1
ATOM 799 N N . VAL A 1 98 ? 33.511 14.471 -17.942 1.00 91.56 98 VAL A N 1
ATOM 800 C CA . VAL A 1 98 ? 33.681 13.385 -18.925 1.00 91.56 98 VAL A CA 1
ATOM 801 C C . VAL A 1 98 ? 33.155 13.817 -20.299 1.00 91.56 98 VAL A C 1
ATOM 803 O O . VAL A 1 98 ? 33.882 13.714 -21.289 1.00 91.56 98 VAL A O 1
ATOM 806 N N . ALA A 1 99 ? 31.949 14.388 -20.363 1.00 85.81 99 ALA A N 1
ATOM 807 C CA . ALA A 1 99 ? 31.340 14.882 -21.597 1.00 85.81 99 ALA A CA 1
ATOM 808 C C . ALA A 1 99 ? 32.160 16.012 -22.251 1.00 85.81 99 ALA A C 1
ATOM 810 O O . ALA A 1 99 ? 32.392 15.993 -23.462 1.00 85.81 99 ALA A O 1
ATOM 811 N N . GLU A 1 100 ? 32.681 16.961 -21.467 1.00 91.31 100 GLU A N 1
ATOM 812 C CA . GLU A 1 100 ? 33.619 17.978 -21.958 1.00 91.31 100 GLU A CA 1
ATOM 813 C C . GLU A 1 100 ? 34.894 17.368 -22.548 1.00 91.31 100 GLU A C 1
ATOM 815 O O . GLU A 1 100 ? 35.398 17.846 -23.567 1.00 91.31 100 GLU A O 1
ATOM 820 N N . THR A 1 101 ? 35.438 16.333 -21.908 1.00 91.38 101 THR A N 1
ATOM 821 C CA . THR A 1 101 ? 36.671 15.670 -22.350 1.00 91.38 101 THR A CA 1
ATOM 822 C C . THR A 1 101 ? 36.439 14.918 -23.660 1.00 91.38 101 THR A C 1
ATOM 824 O O . THR A 1 101 ? 37.205 15.089 -24.612 1.00 91.38 101 THR A O 1
ATOM 827 N N . ALA A 1 102 ? 35.321 14.193 -23.769 1.00 85.81 102 ALA A N 1
ATOM 828 C CA . ALA A 1 102 ? 34.881 13.561 -25.010 1.00 85.81 102 ALA A CA 1
ATOM 829 C C . ALA A 1 102 ? 34.663 14.590 -26.136 1.00 85.81 102 ALA A C 1
ATOM 831 O O . ALA A 1 102 ? 35.141 14.391 -27.253 1.00 85.81 102 ALA A O 1
ATOM 832 N N . LYS A 1 103 ? 34.039 15.739 -25.842 1.00 89.38 103 LYS A N 1
ATOM 833 C CA . LYS A 1 103 ? 33.844 16.850 -26.793 1.00 89.38 103 LYS A CA 1
ATOM 834 C C . LYS A 1 103 ? 35.173 17.451 -27.276 1.00 89.38 103 LYS A C 1
ATOM 836 O O . LYS A 1 103 ? 35.349 17.678 -28.472 1.00 89.38 103 LYS A O 1
ATOM 841 N N . LYS A 1 104 ? 36.142 17.663 -26.376 1.00 91.81 104 LYS A N 1
ATOM 842 C CA . LYS A 1 104 ? 37.500 18.142 -26.717 1.00 91.81 104 LYS A CA 1
ATOM 843 C C . LYS A 1 104 ? 38.247 17.136 -27.606 1.00 91.81 104 LYS A C 1
ATOM 845 O O . LYS A 1 104 ? 38.918 17.546 -28.558 1.00 91.81 104 LYS A O 1
ATOM 850 N N . MET A 1 105 ? 38.085 15.835 -27.352 1.00 85.56 105 MET A N 1
ATOM 851 C CA . MET A 1 105 ? 38.638 14.764 -28.187 1.00 85.56 105 MET A CA 1
ATOM 852 C C . MET A 1 105 ? 37.968 14.705 -29.570 1.00 85.56 105 MET A C 1
ATOM 854 O O . MET A 1 105 ? 38.672 14.743 -30.579 1.00 85.56 105 MET A O 1
ATOM 858 N N . GLY A 1 106 ? 36.633 14.718 -29.639 1.00 86.06 106 GLY A N 1
ATOM 859 C CA . GLY A 1 106 ? 35.867 14.712 -30.893 1.00 86.06 106 GLY A CA 1
ATOM 860 C C . GLY A 1 106 ? 36.235 15.876 -31.819 1.00 86.06 106 GLY A C 1
ATOM 861 O O . GLY A 1 106 ? 36.619 15.651 -32.965 1.00 86.06 106 GLY A O 1
ATOM 862 N N . ASN A 1 107 ? 36.269 17.105 -31.291 1.00 88.25 107 ASN A N 1
ATOM 863 C CA . ASN A 1 107 ? 36.709 18.301 -32.026 1.00 88.25 107 ASN A CA 1
ATOM 864 C C . ASN A 1 107 ? 38.164 18.208 -32.537 1.00 88.25 107 ASN A C 1
ATOM 866 O O . ASN A 1 107 ? 38.552 18.915 -33.469 1.00 88.25 107 ASN A O 1
ATOM 870 N N . SER A 1 108 ? 39.004 17.384 -31.904 1.00 87.12 108 SER A N 1
ATOM 871 C CA . SER A 1 108 ? 40.397 17.161 -32.315 1.00 87.12 108 SER A CA 1
ATOM 872 C C . SER A 1 108 ? 40.491 16.086 -33.403 1.00 87.12 108 SER A C 1
ATOM 874 O O . SER A 1 108 ? 41.224 16.259 -34.379 1.00 87.12 108 SER A O 1
ATOM 876 N N . MET A 1 109 ? 39.688 15.023 -33.293 1.00 83.06 109 MET A N 1
ATOM 877 C CA . MET A 1 109 ? 39.539 13.989 -34.322 1.00 83.06 109 MET A CA 1
ATOM 878 C C . MET A 1 109 ? 38.916 14.548 -35.609 1.00 83.06 109 MET A C 1
ATOM 880 O O . MET A 1 109 ? 39.406 14.244 -36.692 1.00 83.06 109 MET A O 1
ATOM 884 N N . GLU A 1 110 ? 37.912 15.424 -35.513 1.00 85.19 110 GLU A N 1
ATOM 885 C CA . GLU A 1 110 ? 37.299 16.112 -36.661 1.00 85.19 110 GLU A CA 1
ATOM 886 C C . GLU A 1 110 ? 38.333 16.934 -37.450 1.00 85.19 110 GLU A C 1
ATOM 888 O O . GLU A 1 110 ? 38.416 16.837 -38.679 1.00 85.19 110 GLU A O 1
ATOM 893 N N . LYS A 1 111 ? 39.189 17.692 -36.750 1.00 87.88 111 LYS A N 1
ATOM 894 C CA . LYS A 1 111 ? 40.292 18.450 -37.363 1.00 87.88 111 LYS A CA 1
ATOM 895 C C . LYS A 1 111 ? 41.298 17.522 -38.042 1.00 87.88 111 LYS A C 1
ATOM 897 O O . LYS A 1 111 ? 41.693 17.786 -39.178 1.00 87.88 111 LYS A O 1
ATOM 902 N N . ALA A 1 112 ? 41.683 16.424 -37.390 1.00 82.12 112 ALA A N 1
ATOM 903 C CA . ALA A 1 112 ? 42.593 15.435 -37.966 1.00 82.12 112 ALA A CA 1
ATOM 904 C C . ALA A 1 112 ? 42.002 14.772 -39.227 1.00 82.12 112 ALA A C 1
ATOM 906 O O . ALA A 1 112 ? 42.677 14.706 -40.256 1.00 82.12 112 ALA A O 1
ATOM 907 N N . ALA A 1 113 ? 40.729 14.369 -39.186 1.00 78.06 113 ALA A N 1
ATOM 908 C CA . ALA A 1 113 ? 39.998 13.811 -40.322 1.00 78.06 113 ALA A CA 1
ATOM 909 C C . ALA A 1 113 ? 39.861 14.820 -41.474 1.00 78.06 113 ALA A C 1
ATOM 911 O O . ALA A 1 113 ? 40.068 14.467 -42.633 1.00 78.06 113 ALA A O 1
ATOM 912 N N . THR A 1 114 ? 39.605 16.094 -41.168 1.00 85.19 114 THR A N 1
ATOM 913 C CA . THR A 1 114 ? 39.553 17.181 -42.160 1.00 85.19 114 THR A CA 1
ATOM 914 C C . THR A 1 114 ? 40.904 17.385 -42.851 1.00 85.19 114 THR A C 1
ATOM 916 O O . THR A 1 114 ? 40.964 17.499 -44.076 1.00 85.19 114 THR A O 1
ATOM 919 N N . ILE A 1 115 ? 42.007 17.367 -42.094 1.00 84.25 115 ILE A N 1
ATOM 920 C CA . ILE A 1 115 ? 43.369 17.473 -42.642 1.00 84.25 115 ILE A CA 1
ATOM 921 C C . ILE A 1 115 ? 43.717 16.245 -43.497 1.00 84.25 115 ILE A C 1
ATOM 923 O O . ILE A 1 115 ? 44.282 16.398 -44.582 1.00 84.25 115 ILE A O 1
ATOM 927 N N . ALA A 1 116 ? 43.369 15.038 -43.043 1.00 80.31 116 ALA A N 1
ATOM 928 C CA . ALA A 1 116 ? 43.592 13.802 -43.792 1.00 80.31 116 ALA A CA 1
ATOM 929 C C . ALA A 1 116 ? 42.785 13.779 -45.101 1.00 80.31 116 ALA A C 1
ATOM 931 O O . ALA A 1 116 ? 43.350 13.513 -46.160 1.00 80.31 116 ALA A O 1
ATOM 932 N N . SER A 1 117 ? 41.502 14.149 -45.046 1.00 76.88 117 SER A N 1
ATOM 933 C CA . SER A 1 117 ? 40.619 14.292 -46.208 1.00 76.88 117 SER A CA 1
ATOM 934 C C . SER A 1 117 ? 41.167 15.307 -47.214 1.00 76.88 117 SER A C 1
ATOM 936 O O . SER A 1 117 ? 41.288 14.995 -48.399 1.00 76.88 117 SER A O 1
ATOM 938 N N . LYS A 1 118 ? 41.613 16.486 -46.752 1.00 83.94 118 LYS A N 1
ATOM 939 C CA . LYS A 1 118 ? 42.253 17.487 -47.616 1.00 83.94 118 LYS A CA 1
ATOM 940 C C . LYS A 1 118 ? 43.505 16.933 -48.307 1.00 83.94 118 LYS A C 1
ATOM 942 O O . LYS A 1 118 ? 43.593 17.032 -49.527 1.00 83.94 118 LYS A O 1
ATOM 947 N N . LYS A 1 119 ? 44.417 16.286 -47.570 1.00 81.06 119 LYS A N 1
ATOM 948 C CA . LYS A 1 119 ? 45.610 15.642 -48.154 1.00 81.06 119 LYS A CA 1
ATOM 949 C C . LYS A 1 119 ? 45.252 14.542 -49.158 1.00 81.06 119 LYS A C 1
ATOM 951 O O . LYS A 1 119 ? 45.923 14.410 -50.177 1.00 81.06 119 LYS A O 1
ATOM 956 N N . TYR A 1 120 ? 44.201 13.766 -48.893 1.00 74.81 120 TYR A N 1
ATOM 957 C CA . TYR A 1 120 ? 43.735 12.714 -49.797 1.00 74.81 120 TYR A CA 1
ATOM 958 C C . TYR A 1 120 ? 43.148 13.302 -51.089 1.00 74.81 120 TYR A C 1
ATOM 960 O O . TYR A 1 120 ? 43.475 12.833 -52.175 1.00 74.81 120 TYR A O 1
ATOM 968 N N . MET A 1 121 ? 42.357 14.378 -50.996 1.00 71.50 121 MET A N 1
ATOM 969 C CA . MET A 1 121 ? 41.881 15.127 -52.165 1.00 71.50 121 MET A CA 1
ATOM 970 C C . MET A 1 121 ? 43.037 15.758 -52.950 1.00 71.50 121 MET A C 1
ATOM 972 O O . MET A 1 121 ? 43.056 15.659 -54.172 1.00 71.50 121 MET A O 1
ATOM 976 N N . GLU A 1 122 ? 44.024 16.358 -52.281 1.00 75.56 122 GLU A N 1
ATOM 977 C CA . GLU A 1 122 ? 45.218 16.925 -52.926 1.00 75.56 122 GLU A CA 1
ATOM 978 C C . GLU A 1 122 ? 46.032 15.845 -53.658 1.00 75.56 122 GLU A C 1
ATOM 980 O O . GLU A 1 122 ? 46.403 16.040 -54.815 1.00 75.56 122 GLU A O 1
ATOM 985 N N . ALA A 1 123 ? 46.235 14.675 -53.045 1.00 73.94 123 ALA A N 1
ATOM 986 C CA . ALA A 1 123 ? 46.900 13.533 -53.673 1.00 73.94 123 ALA A CA 1
ATOM 987 C C . ALA A 1 123 ? 46.092 12.950 -54.848 1.00 73.94 123 ALA A C 1
ATOM 989 O O . ALA A 1 123 ? 46.664 12.649 -55.897 1.00 73.94 123 ALA A O 1
ATOM 990 N N . ALA A 1 124 ? 44.767 12.841 -54.715 1.00 69.00 124 ALA A N 1
ATOM 991 C CA . ALA A 1 124 ? 43.880 12.380 -55.781 1.00 69.00 124 ALA A CA 1
ATOM 992 C C . ALA A 1 124 ? 43.855 13.362 -56.963 1.00 69.00 124 ALA A C 1
ATOM 994 O O . ALA A 1 124 ? 43.962 12.938 -58.111 1.00 69.00 124 ALA A O 1
ATOM 995 N N . VAL A 1 125 ? 43.801 14.673 -56.705 1.00 70.38 125 VAL A N 1
ATOM 996 C CA . VAL A 1 125 ? 43.892 15.722 -57.733 1.00 70.38 125 VAL A CA 1
ATOM 997 C C . VAL A 1 125 ? 45.284 15.756 -58.365 1.00 70.38 125 VAL A C 1
ATOM 999 O O . VAL A 1 125 ? 45.389 15.943 -59.577 1.00 70.38 125 VAL A O 1
ATOM 1002 N N . HIS A 1 126 ? 46.359 15.519 -57.610 1.00 68.44 126 HIS A N 1
ATOM 1003 C CA . HIS A 1 126 ? 47.704 15.406 -58.177 1.00 68.44 126 HIS A CA 1
ATOM 1004 C C . HIS A 1 126 ? 47.828 14.171 -59.086 1.00 68.44 126 HIS A C 1
ATOM 1006 O O . HIS A 1 126 ? 48.253 14.291 -60.232 1.00 68.44 126 HIS A O 1
ATOM 1012 N N . SER A 1 127 ? 47.357 13.005 -58.638 1.00 70.12 127 SER A N 1
ATOM 1013 C CA . SER A 1 127 ? 47.304 11.777 -59.444 1.00 70.12 127 SER A CA 1
ATOM 1014 C C . SER A 1 127 ? 46.441 11.944 -60.703 1.00 70.12 127 SER A C 1
ATOM 1016 O O . SER A 1 127 ? 46.865 11.598 -61.809 1.00 70.12 127 SER A O 1
ATOM 1018 N N . ALA A 1 128 ? 45.266 12.566 -60.575 1.00 59.59 128 ALA A N 1
ATOM 1019 C CA . ALA A 1 128 ? 44.377 12.861 -61.693 1.00 59.59 128 ALA A CA 1
ATOM 1020 C C . ALA A 1 128 ? 44.979 13.895 -62.657 1.00 59.59 128 ALA A C 1
ATOM 1022 O O . ALA A 1 128 ? 44.817 13.754 -63.865 1.00 59.59 128 ALA A O 1
ATOM 1023 N N . THR A 1 129 ? 45.711 14.905 -62.176 1.00 62.66 129 THR A N 1
ATOM 1024 C CA . THR A 1 129 ? 46.382 15.887 -63.050 1.00 62.66 129 THR A CA 1
ATOM 1025 C C . THR A 1 129 ? 47.636 15.329 -63.712 1.00 62.66 129 THR A C 1
ATOM 1027 O O . THR A 1 129 ? 47.870 15.654 -64.872 1.00 62.66 129 THR A O 1
ATOM 1030 N N . VAL A 1 130 ? 48.389 14.428 -63.072 1.00 64.81 130 VAL A N 1
ATOM 1031 C CA . VAL A 1 130 ? 49.445 13.636 -63.731 1.00 64.81 130 VAL A CA 1
ATOM 1032 C C . VAL A 1 130 ? 48.837 12.733 -64.807 1.00 64.81 130 VAL A C 1
ATOM 1034 O O . VAL A 1 130 ? 49.280 12.771 -65.955 1.00 64.81 130 VAL A O 1
ATOM 1037 N N . SER A 1 131 ? 47.763 12.009 -64.487 1.00 59.03 131 SER A N 1
ATOM 1038 C CA . SER A 1 131 ? 47.039 11.153 -65.438 1.00 59.03 131 SER A CA 1
ATOM 1039 C C . SER A 1 131 ? 46.477 11.955 -66.615 1.00 59.03 131 SER A C 1
ATOM 1041 O O . SER A 1 131 ? 46.677 11.579 -67.767 1.00 59.03 131 SER A O 1
ATOM 1043 N N . MET A 1 132 ? 45.866 13.118 -66.359 1.00 50.34 132 MET A N 1
ATOM 1044 C CA . MET A 1 132 ? 45.403 14.043 -67.397 1.00 50.34 132 MET A CA 1
ATOM 1045 C C . MET A 1 132 ? 46.554 14.681 -68.181 1.00 50.34 132 MET A C 1
ATOM 1047 O O . MET A 1 132 ? 46.376 14.973 -69.355 1.00 50.34 132 MET A O 1
ATOM 1051 N N . LYS A 1 133 ? 47.738 14.895 -67.596 1.00 54.97 133 LYS A N 1
ATOM 1052 C CA . LYS A 1 133 ? 48.912 15.433 -68.308 1.00 54.97 133 LYS A CA 1
ATOM 1053 C C . LYS A 1 133 ? 49.531 14.389 -69.243 1.00 54.97 133 LYS A C 1
ATOM 1055 O O . LYS A 1 133 ? 49.980 14.753 -70.328 1.00 54.97 133 LYS A O 1
ATOM 1060 N N . SER A 1 134 ? 49.473 13.111 -68.870 1.00 54.78 134 SER A N 1
ATOM 1061 C CA . SER A 1 134 ? 49.757 11.979 -69.761 1.00 54.78 134 SER A CA 1
ATOM 1062 C C . SER A 1 134 ? 48.687 11.843 -70.849 1.00 54.78 134 SER A C 1
ATOM 1064 O O . SER A 1 134 ? 49.024 11.802 -72.029 1.00 54.78 134 SER A O 1
ATOM 1066 N N . ALA A 1 135 ? 47.399 11.876 -70.487 1.00 45.84 135 ALA A N 1
ATOM 1067 C CA . ALA A 1 135 ? 46.291 11.805 -71.441 1.00 45.84 135 ALA A CA 1
ATOM 1068 C C . ALA A 1 135 ? 46.242 13.010 -72.398 1.00 45.84 135 ALA A C 1
ATOM 1070 O O . ALA A 1 135 ? 45.873 12.852 -73.548 1.00 45.84 135 ALA A O 1
ATOM 1071 N N . ARG A 1 136 ? 46.698 14.202 -71.992 1.00 43.22 136 ARG A N 1
ATOM 1072 C CA . ARG A 1 136 ? 46.756 15.412 -72.838 1.00 43.22 136 ARG A CA 1
ATOM 1073 C C . ARG A 1 136 ? 47.880 15.386 -73.887 1.00 43.22 136 ARG A C 1
ATOM 1075 O O . ARG A 1 136 ? 47.955 16.294 -74.709 1.00 43.22 136 ARG A O 1
ATOM 1082 N N . LYS A 1 137 ? 48.711 14.333 -73.922 1.00 46.97 137 LYS A N 1
ATOM 1083 C CA . LYS A 1 137 ? 49.480 13.961 -75.129 1.00 46.97 137 LYS A CA 1
ATOM 1084 C C . LYS A 1 137 ? 48.632 13.218 -76.178 1.00 46.97 137 LYS A C 1
ATOM 1086 O O . LYS A 1 137 ? 49.122 12.991 -77.279 1.00 46.97 137 LYS A O 1
ATOM 1091 N N . GLY A 1 138 ? 47.385 12.863 -75.864 1.00 49.06 138 GLY A N 1
ATOM 1092 C CA . GLY A 1 138 ? 46.439 12.167 -76.732 1.00 49.06 138 GLY A CA 1
ATOM 1093 C C . GLY A 1 138 ? 45.034 12.782 -76.703 1.00 49.06 138 GLY A C 1
ATOM 1094 O O . GLY A 1 138 ? 44.186 12.368 -75.920 1.00 49.06 138 GLY A O 1
ATOM 1095 N N . LEU A 1 139 ? 44.773 13.670 -77.669 1.00 35.12 139 LEU A N 1
ATOM 1096 C CA . LEU A 1 139 ? 43.442 14.140 -78.100 1.00 35.12 139 LEU A CA 1
ATOM 1097 C C . LEU A 1 139 ? 42.734 15.193 -77.212 1.00 35.12 139 LEU A C 1
ATOM 1099 O O . LEU A 1 139 ? 43.317 15.779 -76.301 1.00 35.12 139 LEU A O 1
ATOM 1103 N N . SER A 1 140 ? 41.527 15.576 -77.653 1.00 35.28 140 SER A N 1
ATOM 1104 C CA . SER A 1 140 ? 40.935 16.914 -77.491 1.00 35.28 140 SER A CA 1
ATOM 1105 C C . SER A 1 140 ? 39.710 16.967 -76.557 1.00 35.28 140 SER A C 1
ATOM 1107 O O . SER A 1 140 ? 39.253 15.960 -76.024 1.00 35.28 140 SER A O 1
ATOM 1109 N N . LEU A 1 141 ? 39.199 18.181 -76.342 1.00 33.91 141 LEU A N 1
ATOM 1110 C CA . LEU A 1 141 ? 38.166 18.555 -75.369 1.00 33.91 141 LEU A CA 1
ATOM 1111 C C . LEU A 1 141 ? 36.749 18.067 -75.723 1.00 33.91 141 LEU A C 1
ATOM 1113 O O . LEU A 1 141 ? 36.304 18.246 -76.854 1.00 33.91 141 LEU A O 1
ATOM 1117 N N . ASN A 1 142 ? 35.986 17.626 -74.712 1.00 32.78 142 ASN A N 1
ATOM 1118 C CA . ASN A 1 142 ? 34.853 18.406 -74.168 1.00 32.78 142 ASN A CA 1
ATOM 1119 C C . ASN A 1 142 ? 34.173 17.702 -72.964 1.00 32.78 142 ASN A C 1
ATOM 1121 O O . ASN A 1 142 ? 33.806 16.535 -73.082 1.00 32.78 142 ASN A O 1
ATOM 1125 N N . PRO A 1 143 ? 33.954 18.383 -71.818 1.00 37.97 143 PRO A N 1
ATOM 1126 C CA . PRO A 1 143 ? 33.207 17.841 -70.678 1.00 37.97 143 PRO A CA 1
ATOM 1127 C C . PRO A 1 143 ? 31.737 18.302 -70.658 1.00 37.97 143 PRO A C 1
ATOM 1129 O O . PRO A 1 143 ? 31.417 19.403 -71.103 1.00 37.97 143 PRO A O 1
ATOM 1132 N N . SER A 1 144 ? 30.835 17.519 -70.051 1.00 31.61 144 SER A N 1
ATOM 1133 C CA . SER A 1 144 ? 29.464 17.982 -69.778 1.00 31.61 144 SER A CA 1
ATOM 1134 C C . SER A 1 144 ? 28.871 17.414 -68.484 1.00 31.61 144 SER A C 1
ATOM 1136 O O . SER A 1 144 ? 28.912 16.206 -68.284 1.00 31.61 144 SER A O 1
ATOM 1138 N N . LYS A 1 145 ? 28.256 18.306 -67.689 1.00 39.06 145 LYS A N 1
ATOM 1139 C CA . LYS A 1 145 ? 27.265 18.075 -66.612 1.00 39.06 145 LYS A CA 1
ATOM 1140 C C . LYS A 1 145 ? 27.611 17.086 -65.482 1.00 39.06 145 LYS A C 1
ATOM 1142 O O . LYS A 1 145 ? 27.632 15.882 -65.682 1.00 39.06 145 LYS A O 1
ATOM 1147 N N . TYR A 1 146 ? 27.592 17.598 -64.249 1.00 29.72 146 TYR A N 1
ATOM 1148 C CA . TYR A 1 146 ? 27.014 16.886 -63.099 1.00 29.72 146 TYR A CA 1
ATOM 1149 C C . TYR A 1 146 ? 26.178 17.854 -62.245 1.00 29.72 146 TYR A C 1
ATOM 1151 O O . TYR A 1 146 ? 26.468 19.049 -62.200 1.00 29.72 146 TYR A O 1
ATOM 1159 N N . ARG A 1 147 ? 25.116 17.345 -61.607 1.00 30.20 147 ARG A N 1
ATOM 1160 C CA . ARG A 1 147 ? 24.296 18.064 -60.611 1.00 30.20 147 ARG A CA 1
ATOM 1161 C C . ARG A 1 147 ? 24.753 17.695 -59.197 1.00 30.20 147 ARG A C 1
ATOM 1163 O O . ARG A 1 147 ? 25.169 16.562 -58.972 1.00 30.20 147 ARG A O 1
ATOM 1170 N N . SER A 1 148 ? 24.592 18.614 -58.250 1.00 30.28 148 SER A N 1
ATOM 1171 C CA . SER A 1 148 ? 24.616 18.333 -56.810 1.00 30.28 148 SER A CA 1
ATOM 1172 C C . SER A 1 148 ? 23.201 18.064 -56.271 1.00 30.28 148 SER A C 1
ATOM 1174 O O . SER A 1 148 ? 22.208 18.442 -56.894 1.00 30.28 148 SER A O 1
ATOM 1176 N N . CYS A 1 149 ? 23.116 17.418 -55.106 1.00 26.02 149 CYS A N 1
ATOM 1177 C CA . CYS A 1 149 ? 21.896 17.265 -54.307 1.00 26.02 149 CYS A CA 1
ATOM 1178 C C . CYS A 1 149 ? 22.203 17.616 -52.837 1.00 26.02 149 CYS A C 1
ATOM 1180 O O . CYS A 1 149 ? 23.370 17.606 -52.434 1.00 26.02 149 CYS A O 1
ATOM 1182 N N . SER A 1 150 ? 21.188 17.987 -52.059 1.00 33.19 150 SER A N 1
ATOM 1183 C CA . SER A 1 150 ? 21.333 18.666 -50.765 1.00 33.19 150 SER A CA 1
ATOM 1184 C C . SER A 1 150 ? 21.232 17.750 -49.535 1.00 33.19 150 SER A C 1
ATOM 1186 O O . SER A 1 150 ? 20.533 16.742 -49.527 1.00 33.19 150 SER A O 1
ATOM 1188 N N . LYS A 1 151 ? 21.914 18.165 -48.461 1.00 34.03 151 LYS A N 1
ATOM 1189 C CA . LYS A 1 151 ? 21.661 17.767 -47.060 1.00 34.03 151 LYS A CA 1
ATOM 1190 C C . LYS A 1 151 ? 20.363 18.455 -46.586 1.00 34.03 151 LYS A C 1
ATOM 1192 O O . LYS A 1 151 ? 20.019 19.482 -47.158 1.00 34.03 151 LYS A O 1
ATOM 1197 N N . SER A 1 152 ? 19.652 18.106 -45.518 1.00 34.84 152 SER A N 1
ATOM 1198 C CA . SER A 1 152 ? 19.560 17.001 -44.544 1.00 34.84 152 SER A CA 1
ATOM 1199 C C . SER A 1 152 ? 18.565 17.538 -43.498 1.00 34.84 152 SER A C 1
ATOM 1201 O O . SER A 1 152 ? 18.628 18.731 -43.198 1.00 34.84 152 SER A O 1
ATOM 1203 N N . SER A 1 153 ? 17.669 16.724 -42.935 1.00 33.72 153 SER A N 1
ATOM 1204 C CA . SER A 1 153 ? 16.744 17.201 -41.887 1.00 33.72 153 SER A CA 1
ATOM 1205 C C . SER A 1 153 ? 17.407 17.253 -40.504 1.00 33.72 153 SER A C 1
ATOM 1207 O O . SER A 1 153 ? 18.411 16.577 -40.270 1.00 33.72 153 SER A O 1
ATOM 1209 N N . TYR A 1 154 ? 16.820 18.033 -39.593 1.00 32.28 154 TYR A N 1
ATOM 1210 C CA . TYR A 1 154 ? 17.066 17.961 -38.148 1.00 32.28 154 TYR A CA 1
ATOM 1211 C C . TYR A 1 154 ? 16.279 16.790 -37.514 1.00 32.28 154 TYR A C 1
ATOM 1213 O O . TYR A 1 154 ? 15.275 16.366 -38.099 1.00 32.28 154 TYR A O 1
ATOM 1221 N N . PRO A 1 155 ? 16.716 16.262 -36.352 1.00 43.00 155 PRO A N 1
ATOM 1222 C CA . PRO A 1 155 ? 15.989 15.231 -35.607 1.00 43.00 155 PRO A CA 1
ATOM 1223 C C . PRO A 1 155 ? 14.761 15.799 -34.876 1.00 43.00 155 PRO A C 1
ATOM 1225 O O . PRO A 1 155 ? 14.754 16.956 -34.456 1.00 43.00 155 PRO A O 1
ATOM 1228 N N . SER A 1 156 ? 13.734 14.967 -34.706 1.00 46.84 156 SER A N 1
ATOM 1229 C CA . SER A 1 156 ? 12.531 15.249 -33.912 1.00 46.84 156 SER A CA 1
ATOM 1230 C C . SER A 1 156 ? 12.784 15.122 -32.402 1.00 46.84 156 SER A C 1
ATOM 1232 O O . SER A 1 156 ? 13.689 14.395 -31.989 1.00 46.84 156 SER A O 1
ATOM 1234 N N . LYS A 1 157 ? 11.961 15.790 -31.574 1.00 49.62 157 LYS A N 1
ATOM 1235 C CA . LYS A 1 157 ? 11.940 15.587 -30.111 1.00 49.62 157 LYS A CA 1
ATOM 1236 C C . LYS A 1 157 ? 11.657 14.102 -29.818 1.00 49.62 157 LYS A C 1
ATOM 1238 O O . LYS A 1 157 ? 10.833 13.493 -30.504 1.00 49.62 157 LYS A O 1
ATOM 1243 N N . MET A 1 158 ? 12.343 13.532 -28.828 1.00 57.56 158 MET A N 1
ATOM 1244 C CA . MET A 1 158 ? 11.942 12.247 -28.241 1.00 57.56 158 MET A CA 1
ATOM 1245 C C . MET A 1 158 ? 10.599 12.431 -27.518 1.00 57.56 158 MET A C 1
ATOM 1247 O O . MET A 1 158 ? 10.276 13.548 -27.119 1.00 57.56 158 MET A O 1
ATOM 1251 N N . VAL A 1 159 ? 9.826 11.355 -27.381 1.00 72.38 159 VAL A N 1
ATOM 1252 C CA . VAL A 1 159 ? 8.514 11.349 -26.715 1.00 72.38 159 VAL A CA 1
ATOM 1253 C C . VAL A 1 159 ? 8.516 10.242 -25.673 1.00 72.38 159 VAL A C 1
ATOM 1255 O O . VAL A 1 159 ? 8.853 9.102 -26.007 1.00 72.38 159 VAL A O 1
ATOM 1258 N N . LEU A 1 160 ? 8.149 10.565 -24.435 1.00 79.88 160 LEU A N 1
ATOM 1259 C CA . LEU A 1 160 ? 8.053 9.587 -23.361 1.00 79.88 160 LEU A CA 1
ATOM 1260 C C . LEU A 1 160 ? 6.874 8.623 -23.575 1.00 79.88 160 LEU A C 1
ATOM 1262 O O . LEU A 1 160 ? 5.771 9.006 -23.971 1.00 79.88 160 LEU A O 1
ATOM 1266 N N . TRP A 1 161 ? 7.104 7.355 -23.241 1.00 79.06 161 TRP A N 1
ATOM 1267 C CA . TRP A 1 161 ? 6.045 6.376 -23.029 1.00 79.06 161 TRP A CA 1
ATOM 1268 C C . TRP A 1 161 ? 6.223 5.740 -21.653 1.00 79.06 161 TRP A C 1
ATOM 1270 O O . TRP A 1 161 ? 7.324 5.307 -21.308 1.00 79.06 161 TRP A O 1
ATOM 1280 N N . VAL A 1 162 ? 5.138 5.666 -20.886 1.00 78.62 162 VAL A N 1
ATOM 1281 C CA . VAL A 1 162 ? 5.092 5.051 -19.555 1.00 78.62 162 VAL A CA 1
ATOM 1282 C C . VAL A 1 162 ? 4.269 3.780 -19.640 1.00 78.62 162 VAL A C 1
ATOM 1284 O O . VAL A 1 162 ? 3.116 3.809 -20.070 1.00 78.62 162 VAL A O 1
ATOM 1287 N N . PHE A 1 163 ? 4.840 2.659 -19.221 1.00 79.75 163 PHE A N 1
ATOM 1288 C CA . PHE A 1 163 ? 4.107 1.415 -19.113 1.00 79.75 163 PHE A CA 1
ATOM 1289 C C . PHE A 1 163 ? 3.361 1.348 -17.772 1.00 79.75 163 PHE A C 1
ATOM 1291 O O . PHE A 1 163 ? 3.931 1.637 -16.721 1.00 79.75 163 PHE A O 1
ATOM 1298 N N . GLY A 1 164 ? 2.071 1.013 -17.810 1.00 78.38 164 GLY A N 1
ATOM 1299 C CA . GLY A 1 164 ? 1.124 1.172 -16.711 1.00 78.38 164 GLY A CA 1
ATOM 1300 C C . GLY A 1 164 ? 0.167 -0.012 -16.599 1.00 78.38 164 GLY A C 1
ATOM 1301 O O . GLY A 1 164 ? -0.571 -0.360 -17.519 1.00 78.38 164 GLY A O 1
ATOM 1302 N N . TYR A 1 165 ? 0.265 -0.698 -15.464 1.00 73.88 165 TYR A N 1
ATOM 1303 C CA . TYR A 1 165 ? 0.464 -2.123 -15.611 1.00 73.88 165 TYR A CA 1
ATOM 1304 C C . TYR A 1 165 ? -0.229 -3.028 -14.580 1.00 73.88 165 TYR A C 1
ATOM 1306 O O . TYR A 1 165 ? -0.511 -4.176 -14.873 1.00 73.88 165 TYR A O 1
ATOM 1314 N N . GLY A 1 166 ? -0.680 -2.472 -13.458 1.00 72.88 166 GLY A N 1
ATOM 1315 C CA . GLY A 1 166 ? -1.712 -3.089 -12.618 1.00 72.88 166 GLY A CA 1
ATOM 1316 C C . GLY A 1 166 ? -2.752 -2.043 -12.318 1.00 72.88 166 GLY A C 1
ATOM 1317 O O . GLY A 1 166 ? -3.591 -1.744 -13.161 1.00 72.88 166 GLY A O 1
ATOM 1318 N N . SER A 1 167 ? -2.629 -1.370 -11.171 1.00 68.50 167 SER A N 1
ATOM 1319 C CA . SER A 1 167 ? -3.543 -0.266 -10.835 1.00 68.50 167 SER A CA 1
ATOM 1320 C C . SER A 1 167 ? -3.548 0.892 -11.843 1.00 68.50 167 SER A C 1
ATOM 1322 O O . SER A 1 167 ? -4.493 1.680 -11.864 1.00 68.50 167 SER A O 1
ATOM 1324 N N . LEU A 1 168 ? -2.518 1.022 -12.686 1.00 69.69 168 LEU A N 1
ATOM 1325 C CA . LEU A 1 168 ? -2.494 2.010 -13.768 1.00 69.69 168 LEU A CA 1
ATOM 1326 C C . LEU A 1 168 ? -3.428 1.635 -14.933 1.00 69.69 168 LEU A C 1
ATOM 1328 O O . LEU A 1 168 ? -4.047 2.547 -15.474 1.00 69.69 168 LEU A O 1
ATOM 1332 N N . ILE A 1 169 ? -3.641 0.340 -15.224 1.00 71.88 169 ILE A N 1
ATOM 1333 C CA . ILE A 1 169 ? -4.512 -0.148 -16.317 1.00 71.88 169 ILE A CA 1
ATOM 1334 C C . ILE A 1 169 ? -5.907 0.492 -16.248 1.00 71.88 169 ILE A C 1
ATOM 1336 O O . ILE A 1 169 ? -6.424 0.988 -17.250 1.00 71.88 169 ILE A O 1
ATOM 1340 N N . TRP A 1 170 ? -6.518 0.496 -15.056 1.00 70.00 170 TRP A N 1
ATOM 1341 C CA . TRP A 1 170 ? -7.859 1.056 -14.838 1.00 70.00 170 TRP A CA 1
ATOM 1342 C C . TRP A 1 170 ? -7.858 2.470 -14.242 1.00 70.00 170 TRP A C 1
ATOM 1344 O O . TRP A 1 170 ? -8.898 3.127 -14.223 1.00 70.00 170 TRP A O 1
ATOM 1354 N N . LYS A 1 171 ? -6.714 2.955 -13.742 1.00 64.69 171 LYS A N 1
ATOM 1355 C CA . LYS A 1 171 ? -6.579 4.286 -13.140 1.00 64.69 171 LYS A CA 1
ATOM 1356 C C . LYS A 1 171 ? -5.192 4.862 -13.428 1.00 64.69 171 LYS A C 1
ATOM 1358 O O . LYS A 1 171 ? -4.318 4.801 -12.568 1.00 64.69 171 LYS A O 1
ATOM 1363 N N . ALA A 1 172 ? -5.003 5.455 -14.608 1.00 60.72 172 ALA A N 1
ATOM 1364 C CA . ALA A 1 172 ? -3.757 6.142 -14.966 1.00 60.72 172 ALA A CA 1
ATOM 1365 C C . ALA A 1 172 ? -3.483 7.336 -14.028 1.00 60.72 172 ALA A C 1
ATOM 1367 O O . ALA A 1 172 ? -2.483 7.349 -13.321 1.00 60.72 172 ALA A O 1
ATOM 1368 N N . GLY A 1 173 ? -4.424 8.285 -13.944 1.00 56.06 173 GLY A N 1
ATOM 1369 C CA . GLY A 1 173 ? -4.353 9.439 -13.033 1.00 56.06 173 GLY A CA 1
ATOM 1370 C C . GLY A 1 173 ? -3.478 10.609 -13.502 1.00 56.06 173 GLY A C 1
ATOM 1371 O O . GLY A 1 173 ? -3.347 11.580 -12.771 1.00 56.06 173 GLY A O 1
ATOM 1372 N N . PHE A 1 174 ? -2.940 10.541 -14.722 1.00 63.88 174 PHE A N 1
ATOM 1373 C CA . PHE A 1 174 ? -2.233 11.623 -15.413 1.00 63.88 174 PHE A CA 1
ATOM 1374 C C . PHE A 1 174 ? -2.784 11.799 -16.841 1.00 63.88 174 PHE A C 1
ATOM 1376 O O . PHE A 1 174 ? -3.401 10.876 -17.400 1.00 63.88 174 PHE A O 1
ATOM 1383 N N . ARG A 1 175 ? -2.584 12.984 -17.435 1.00 61.06 175 ARG A N 1
ATOM 1384 C CA . ARG A 1 175 ? -2.951 13.261 -18.835 1.00 61.06 175 ARG A CA 1
ATOM 1385 C C . ARG A 1 175 ? -2.019 12.494 -19.776 1.00 61.06 175 ARG A C 1
ATOM 1387 O O . ARG A 1 175 ? -0.832 12.357 -19.513 1.00 61.06 175 ARG A O 1
ATOM 1394 N N . HIS A 1 176 ? -2.573 11.953 -20.855 1.00 61.12 176 HIS A N 1
ATOM 1395 C CA . HIS A 1 176 ? -1.835 11.167 -21.842 1.00 61.12 176 HIS A CA 1
ATOM 1396 C C . HIS A 1 176 ? -2.430 11.377 -23.235 1.00 61.12 176 HIS A C 1
ATOM 1398 O O . HIS A 1 176 ? -3.645 11.512 -23.385 1.00 61.12 176 HIS A O 1
ATOM 1404 N N . ASP A 1 177 ? -1.566 11.395 -24.247 1.00 56.81 177 ASP A N 1
ATOM 1405 C CA . ASP A 1 177 ? -1.932 11.690 -25.638 1.00 56.81 177 ASP A CA 1
ATOM 1406 C C . ASP A 1 177 ? -2.545 10.489 -26.368 1.00 56.81 177 ASP A C 1
ATOM 1408 O O . ASP A 1 177 ? -3.289 10.648 -27.333 1.00 56.81 177 ASP A O 1
ATOM 1412 N N . ASP A 1 178 ? -2.149 9.283 -25.959 1.00 62.62 178 ASP A N 1
ATOM 1413 C CA . ASP A 1 178 ? -2.470 8.018 -26.617 1.00 62.62 178 ASP A CA 1
ATOM 1414 C C . ASP A 1 178 ? -2.289 6.852 -25.628 1.00 62.62 178 ASP A C 1
ATOM 1416 O O . ASP A 1 178 ? -1.581 6.992 -24.621 1.00 62.62 178 ASP A O 1
ATOM 1420 N N . ARG A 1 179 ? -2.908 5.699 -25.909 1.00 68.12 179 ARG A N 1
ATOM 1421 C CA . ARG A 1 179 ? -2.757 4.478 -25.104 1.00 68.12 179 ARG A CA 1
ATOM 1422 C C . ARG A 1 179 ? -2.791 3.203 -25.955 1.00 68.12 179 ARG A C 1
ATOM 1424 O O . ARG A 1 179 ? -3.681 3.021 -26.782 1.00 68.12 179 ARG A O 1
ATOM 1431 N N . LEU A 1 180 ? -1.868 2.282 -25.689 1.00 49.19 180 LEU A N 1
ATOM 1432 C CA . LEU A 1 180 ? -1.738 0.985 -26.365 1.00 49.19 180 LEU A CA 1
ATOM 1433 C C . LEU A 1 180 ? -1.788 -0.157 -25.338 1.00 49.19 180 LEU A C 1
ATOM 1435 O O . LEU A 1 180 ? -1.353 0.021 -24.209 1.00 49.19 180 LEU A O 1
ATOM 1439 N N . VAL A 1 181 ? -2.274 -1.343 -25.706 1.00 50.00 181 VAL A N 1
ATOM 1440 C CA . VAL A 1 181 ? -2.376 -2.508 -24.796 1.00 50.00 181 VAL A CA 1
ATOM 1441 C C . VAL A 1 181 ? -1.139 -3.414 -24.933 1.00 50.00 181 VAL A C 1
ATOM 1443 O O . VAL A 1 181 ? -0.726 -3.693 -26.055 1.00 50.00 181 VAL A O 1
ATOM 1446 N N . GLY A 1 182 ? -0.547 -3.834 -23.805 1.00 44.66 182 GLY A N 1
ATOM 1447 C CA . GLY A 1 182 ? 0.698 -4.624 -23.681 1.00 44.66 182 GLY A CA 1
ATOM 1448 C C . GLY A 1 182 ? 0.769 -5.406 -22.361 1.00 44.66 182 GLY A C 1
ATOM 1449 O O . GLY A 1 182 ? -0.192 -6.106 -22.092 1.00 44.66 182 GLY A O 1
ATOM 1450 N N . SER A 1 183 ? 1.847 -5.305 -21.549 1.00 34.59 183 SER A N 1
ATOM 1451 C CA . SER A 1 183 ? 2.249 -6.280 -20.489 1.00 34.59 183 SER A CA 1
ATOM 1452 C C . SER A 1 183 ? 2.934 -5.717 -19.204 1.00 34.59 183 SER A C 1
ATOM 1454 O O . SER A 1 183 ? 3.999 -5.170 -19.456 1.00 34.59 183 SER A O 1
ATOM 1456 N N . THR A 1 184 ? 2.417 -5.867 -17.929 1.00 44.81 184 THR A N 1
ATOM 1457 C CA . THR A 1 184 ? 3.074 -5.933 -16.535 1.00 44.81 184 THR A CA 1
ATOM 1458 C C . THR A 1 184 ? 2.139 -5.837 -15.227 1.00 44.81 184 THR A C 1
ATOM 1460 O O . THR A 1 184 ? 1.180 -6.590 -15.196 1.00 44.81 184 THR A O 1
ATOM 1463 N N . ASP A 1 185 ? 2.386 -5.071 -14.108 1.00 35.62 185 ASP A N 1
ATOM 1464 C CA . ASP A 1 185 ? 2.261 -5.545 -12.651 1.00 35.62 185 ASP A CA 1
ATOM 1465 C C . ASP A 1 185 ? 1.771 -4.597 -11.373 1.00 35.62 185 ASP A C 1
ATOM 1467 O O . ASP A 1 185 ? 0.909 -3.748 -11.521 1.00 35.62 185 ASP A O 1
ATOM 1471 N N . HIS A 1 186 ? 2.225 -4.669 -10.075 1.00 42.69 186 HIS A N 1
ATOM 1472 C CA . HIS A 1 186 ? 2.279 -3.669 -8.892 1.00 42.69 186 HIS A CA 1
ATOM 1473 C C . HIS A 1 186 ? 1.138 -3.167 -7.877 1.00 42.69 186 HIS A C 1
ATOM 1475 O O . HIS A 1 186 ? 0.060 -2.747 -8.325 1.00 42.69 186 HIS A O 1
ATOM 1481 N N . ARG A 1 187 ? 1.445 -3.076 -6.517 1.00 46.47 187 ARG A N 1
ATOM 1482 C CA . ARG A 1 187 ? 0.911 -2.263 -5.301 1.00 46.47 187 ARG A CA 1
ATOM 1483 C C . ARG A 1 187 ? 1.197 -2.791 -3.814 1.00 46.47 187 ARG A C 1
ATOM 1485 O O . ARG A 1 187 ? 1.555 -3.952 -3.659 1.00 46.47 187 ARG A O 1
ATOM 1492 N N . GLY A 1 188 ? 0.974 -2.039 -2.688 1.00 39.66 188 GLY A N 1
ATOM 1493 C CA . GLY A 1 188 ? 1.142 -2.561 -1.271 1.00 39.66 188 GLY A CA 1
ATOM 1494 C C . GLY A 1 188 ? 0.842 -1.663 -0.007 1.00 39.66 188 GLY A C 1
ATOM 1495 O O . GLY A 1 188 ? 0.403 -0.524 -0.155 1.00 39.66 188 GLY A O 1
ATOM 1496 N N . THR A 1 189 ? 1.066 -2.176 1.238 1.00 38.78 189 THR A N 1
ATOM 1497 C CA . THR A 1 189 ? 0.939 -1.524 2.605 1.00 38.78 189 THR A CA 1
ATOM 1498 C C . THR A 1 189 ? 1.873 -2.159 3.689 1.00 38.78 189 THR A C 1
ATOM 1500 O O . THR A 1 189 ? 2.445 -3.204 3.386 1.00 38.78 189 THR A O 1
ATOM 1503 N N . PRO A 1 190 ? 2.047 -1.604 4.927 1.00 37.41 190 PRO A N 1
ATOM 1504 C CA . PRO A 1 190 ? 3.004 -2.117 5.940 1.00 37.41 190 PRO A CA 1
ATOM 1505 C C . PRO A 1 190 ? 2.486 -3.144 6.981 1.00 37.41 190 PRO A C 1
ATOM 1507 O O . PRO A 1 190 ? 2.998 -4.260 7.017 1.00 37.41 190 PRO A O 1
ATOM 1510 N N . GLU A 1 191 ? 1.527 -2.806 7.858 1.00 33.78 191 GLU A N 1
ATOM 1511 C CA . GLU A 1 191 ? 1.184 -3.612 9.061 1.00 33.78 191 GLU A CA 1
ATOM 1512 C C . GLU A 1 191 ? 0.428 -4.901 8.714 1.00 33.78 191 GLU A C 1
ATOM 1514 O O . GLU A 1 191 ? 0.679 -5.969 9.272 1.00 33.78 191 GLU A O 1
ATOM 1519 N N . TYR A 1 192 ? -0.485 -4.790 7.750 1.00 41.41 192 TYR A N 1
ATOM 1520 C CA . TYR A 1 192 ? -1.159 -5.902 7.090 1.00 41.41 192 TYR A CA 1
ATOM 1521 C C . TYR A 1 192 ? -0.818 -5.816 5.604 1.00 41.41 192 TYR A C 1
ATOM 1523 O O . TYR A 1 192 ? -1.589 -5.226 4.843 1.00 41.41 192 TYR A O 1
ATOM 1531 N N . PRO A 1 193 ? 0.355 -6.323 5.180 1.00 47.41 193 PRO A N 1
ATOM 1532 C CA . PRO A 1 193 ? 0.875 -6.017 3.861 1.00 47.41 193 PRO A CA 1
ATOM 1533 C C . PRO A 1 193 ? -0.035 -6.585 2.775 1.00 47.41 193 PRO A C 1
ATOM 1535 O O . PRO A 1 193 ? -0.189 -7.804 2.637 1.00 47.41 193 PRO A O 1
ATOM 1538 N N . GLY A 1 194 ? -0.655 -5.682 2.015 1.00 45.50 194 GLY A N 1
ATOM 1539 C CA . GLY A 1 194 ? -1.470 -6.015 0.858 1.00 45.50 194 GLY A CA 1
ATOM 1540 C C . GLY A 1 194 ? -0.639 -6.782 -0.158 1.00 45.50 194 GLY A C 1
ATOM 1541 O O . GLY A 1 194 ? 0.371 -6.275 -0.645 1.00 45.50 194 GLY A O 1
ATOM 1542 N N . ARG A 1 195 ? -1.050 -8.016 -0.473 1.00 66.00 195 ARG A N 1
ATOM 1543 C CA . ARG A 1 195 ? -0.430 -8.763 -1.565 1.00 66.00 195 ARG A CA 1
ATOM 1544 C C . ARG A 1 195 ? -1.016 -8.306 -2.879 1.00 66.00 195 ARG A C 1
ATOM 1546 O O . ARG A 1 195 ? -2.174 -8.581 -3.185 1.00 66.00 195 ARG A O 1
ATOM 1553 N N . THR A 1 196 ? -0.181 -7.666 -3.663 1.00 59.09 196 THR A N 1
ATOM 1554 C CA . THR A 1 196 ? -0.402 -7.541 -5.091 1.00 59.09 196 THR A CA 1
ATOM 1555 C C . THR A 1 196 ? 0.752 -8.255 -5.795 1.00 59.09 196 THR A C 1
ATOM 1557 O O . THR A 1 196 ? 1.379 -9.142 -5.207 1.00 59.09 196 THR A O 1
ATOM 1560 N N . VAL A 1 197 ? 0.998 -7.913 -7.047 1.00 68.00 197 VAL A N 1
ATOM 1561 C CA . VAL A 1 197 ? 2.042 -8.501 -7.873 1.00 68.00 197 VAL A CA 1
ATOM 1562 C C . VAL A 1 197 ? 3.316 -7.614 -7.843 1.00 68.00 197 VAL A C 1
ATOM 1564 O O . VAL A 1 197 ? 3.249 -6.425 -7.512 1.00 68.00 197 VAL A O 1
ATOM 1567 N N . THR A 1 198 ? 4.493 -8.181 -8.148 1.00 65.62 198 THR A N 1
ATOM 1568 C CA . THR A 1 198 ? 5.643 -7.408 -8.672 1.00 65.62 198 THR A CA 1
ATOM 1569 C C . THR A 1 198 ? 6.360 -8.186 -9.773 1.00 65.62 198 THR A C 1
ATOM 1571 O O . THR A 1 198 ? 6.411 -9.415 -9.714 1.00 65.62 198 THR A O 1
ATOM 1574 N N . LEU A 1 199 ? 6.957 -7.475 -10.737 1.00 71.56 199 LEU A N 1
ATOM 1575 C CA . LEU A 1 199 ? 7.692 -8.093 -11.834 1.00 71.56 199 LEU A CA 1
ATOM 1576 C C . LEU A 1 199 ? 8.940 -8.837 -11.382 1.00 71.56 199 LEU A C 1
ATOM 1578 O O . LEU A 1 199 ? 9.824 -8.274 -10.734 1.00 71.56 199 LEU A O 1
ATOM 1582 N N . GLU A 1 200 ? 9.078 -10.048 -11.908 1.00 65.75 200 GLU A N 1
ATOM 1583 C CA . GLU A 1 200 ? 10.327 -10.797 -11.946 1.00 65.75 200 GLU A CA 1
ATOM 1584 C C . GLU A 1 200 ? 10.677 -11.102 -13.417 1.00 65.75 200 GLU A C 1
ATOM 1586 O O . GLU A 1 200 ? 9.801 -11.516 -14.179 1.00 65.75 200 GLU A O 1
ATOM 1591 N N . PRO A 1 201 ? 11.925 -10.866 -13.867 1.00 66.00 201 PRO A N 1
ATOM 1592 C CA . PRO A 1 201 ? 12.315 -11.101 -15.255 1.00 66.00 201 PRO A CA 1
ATOM 1593 C C . PRO A 1 201 ? 12.457 -12.603 -15.539 1.00 66.00 201 PRO A C 1
ATOM 1595 O O . PRO A 1 201 ? 13.276 -13.280 -14.915 1.00 66.00 201 PRO A O 1
ATOM 1598 N N . LEU A 1 202 ? 11.695 -13.112 -16.511 1.00 66.12 202 LEU A N 1
ATOM 1599 C CA . LEU A 1 202 ? 11.721 -14.515 -16.926 1.00 66.12 202 LEU A CA 1
ATOM 1600 C C . LEU A 1 202 ? 11.608 -14.633 -18.455 1.00 66.12 202 LEU A C 1
ATOM 1602 O O . LEU A 1 202 ? 10.650 -14.153 -19.058 1.00 66.12 202 LEU A O 1
ATOM 1606 N N . ASP A 1 203 ? 12.609 -15.255 -19.082 1.00 67.00 203 ASP A N 1
ATOM 1607 C CA . ASP A 1 203 ? 12.729 -15.332 -20.542 1.00 67.00 203 ASP A CA 1
ATOM 1608 C C . ASP A 1 203 ? 11.565 -16.112 -21.180 1.00 67.00 203 ASP A C 1
ATOM 1610 O O . ASP A 1 203 ? 11.396 -17.309 -20.943 1.00 67.00 203 ASP A O 1
ATOM 1614 N N . GLY A 1 204 ? 10.811 -15.442 -22.055 1.00 64.69 204 GLY A N 1
ATOM 1615 C CA . GLY A 1 204 ? 9.725 -16.039 -22.842 1.00 64.69 204 GLY A CA 1
ATOM 1616 C C . GLY A 1 204 ? 8.328 -15.955 -22.218 1.00 64.69 204 GLY A C 1
ATOM 1617 O O . GLY A 1 204 ? 7.369 -16.350 -22.879 1.00 64.69 204 GLY A O 1
ATOM 1618 N N . GLU A 1 205 ? 8.194 -15.422 -21.002 1.00 74.06 205 GLU A N 1
ATOM 1619 C CA . GLU A 1 205 ? 6.890 -15.139 -20.390 1.00 74.06 205 GLU A CA 1
ATOM 1620 C C . GLU A 1 205 ? 6.298 -13.801 -20.865 1.00 74.06 205 GLU A C 1
ATOM 1622 O O . GLU A 1 205 ? 7.006 -12.901 -21.323 1.00 74.06 205 GLU A O 1
ATOM 1627 N N . VAL A 1 206 ? 4.972 -13.673 -20.752 1.00 71.44 206 VAL A N 1
ATOM 1628 C CA . VAL A 1 206 ? 4.196 -12.498 -21.182 1.00 71.44 206 VAL A CA 1
ATOM 1629 C C . VAL A 1 206 ? 3.186 -12.141 -20.094 1.00 71.44 206 VAL A C 1
ATOM 1631 O O . VAL A 1 206 ? 2.382 -12.982 -19.698 1.00 71.44 206 VAL A O 1
ATOM 1634 N N . CYS A 1 207 ? 3.200 -10.890 -19.637 1.00 76.38 207 CYS A N 1
ATOM 1635 C CA . CYS A 1 207 ? 2.189 -10.343 -18.731 1.00 76.38 207 CYS A CA 1
ATOM 1636 C C . CYS A 1 207 ? 1.185 -9.476 -19.525 1.00 76.38 207 CYS A C 1
ATOM 1638 O O . CYS A 1 207 ? 1.253 -9.443 -20.753 1.00 76.38 207 CYS A O 1
ATOM 1640 N N . TRP A 1 208 ? 0.252 -8.763 -18.878 1.00 76.88 208 TRP A N 1
ATOM 1641 C CA . TRP A 1 208 ? -0.728 -7.905 -19.580 1.00 76.88 208 TRP A CA 1
ATOM 1642 C C . TRP A 1 208 ? -0.903 -6.502 -18.938 1.00 76.88 208 TRP A C 1
ATOM 1644 O O . TRP A 1 208 ? -0.560 -6.321 -17.779 1.00 76.88 208 TRP A O 1
ATOM 1654 N N . GLY A 1 209 ? -1.322 -5.466 -19.685 1.00 79.31 209 GLY A N 1
ATOM 1655 C CA . GLY A 1 209 ? -1.378 -4.061 -19.222 1.00 79.31 209 GLY A CA 1
ATOM 1656 C C . GLY A 1 209 ? -1.473 -2.992 -20.333 1.00 79.31 209 GLY A C 1
ATOM 1657 O O . GLY A 1 209 ? -1.944 -3.295 -21.425 1.00 79.31 209 GLY A O 1
ATOM 1658 N N . VAL A 1 210 ? -1.056 -1.735 -20.084 1.00 78.81 210 VAL A N 1
ATOM 1659 C CA . VAL A 1 210 ? -1.232 -0.584 -21.012 1.00 78.81 210 VAL A CA 1
ATOM 1660 C C . VAL A 1 210 ? -0.004 0.350 -21.074 1.00 78.81 210 VAL A C 1
ATOM 1662 O O . VAL A 1 210 ? 0.504 0.772 -20.045 1.00 78.81 210 VAL A O 1
ATOM 1665 N N . ALA A 1 211 ? 0.457 0.740 -22.267 1.00 80.06 211 ALA A N 1
ATOM 1666 C CA . ALA A 1 211 ? 1.428 1.822 -22.472 1.00 80.06 211 ALA A CA 1
ATOM 1667 C C . ALA A 1 211 ? 0.718 3.159 -22.720 1.00 80.06 211 ALA A C 1
ATOM 1669 O O . ALA A 1 211 ? -0.179 3.232 -23.559 1.00 80.06 211 ALA A O 1
ATOM 1670 N N . TYR A 1 212 ? 1.162 4.219 -22.050 1.00 76.81 212 TYR A N 1
ATOM 1671 C CA . TYR A 1 212 ? 0.637 5.581 -22.156 1.00 76.81 212 TYR A CA 1
ATOM 1672 C C . TYR A 1 212 ? 1.674 6.498 -22.799 1.00 76.81 212 TYR A C 1
ATOM 1674 O O . TYR A 1 212 ? 2.829 6.518 -22.373 1.00 76.81 212 TYR A O 1
ATOM 1682 N N . LYS A 1 213 ? 1.264 7.275 -23.801 1.00 82.25 213 LYS A N 1
ATOM 1683 C CA . LYS A 1 213 ? 2.111 8.278 -24.456 1.00 82.25 213 LYS A CA 1
ATOM 1684 C C . LYS A 1 213 ? 2.023 9.616 -23.725 1.00 82.25 213 LYS A C 1
ATOM 1686 O O . LYS A 1 213 ? 0.918 10.081 -23.443 1.00 82.25 213 LYS A O 1
ATOM 1691 N N . VAL A 1 214 ? 3.167 10.253 -23.496 1.00 77.12 214 VAL A N 1
ATOM 1692 C CA . VAL A 1 214 ? 3.273 11.559 -22.835 1.00 77.12 214 VAL A CA 1
ATOM 1693 C C . VAL A 1 214 ? 4.187 12.463 -23.666 1.00 77.12 214 VAL A C 1
ATOM 1695 O O . VAL A 1 214 ? 5.343 12.112 -23.889 1.00 77.12 214 VAL A O 1
ATOM 1698 N N . SER A 1 215 ? 3.677 13.592 -24.177 1.00 72.31 215 SER A N 1
ATOM 1699 C CA . SER A 1 215 ? 4.457 14.506 -25.035 1.00 72.31 215 SER A CA 1
ATOM 1700 C C . SER A 1 215 ? 4.425 15.996 -24.660 1.00 72.31 215 SER A C 1
ATOM 1702 O O . SER A 1 215 ? 5.201 16.774 -25.226 1.00 72.31 215 SER A O 1
ATOM 1704 N N . GLU A 1 216 ? 3.601 16.406 -23.688 1.00 70.94 216 GLU A N 1
ATOM 1705 C CA . GLU A 1 216 ? 3.700 17.730 -23.055 1.00 70.94 216 GLU A CA 1
ATOM 1706 C C . GLU A 1 216 ? 4.810 17.726 -21.984 1.00 70.94 216 GLU A C 1
ATOM 1708 O O . GLU A 1 216 ? 4.916 16.801 -21.186 1.00 70.94 216 GLU A O 1
ATOM 1713 N N . GLU A 1 217 ? 5.653 18.764 -21.951 1.00 65.69 217 GLU A N 1
ATOM 1714 C CA . GLU A 1 217 ? 6.874 18.790 -21.119 1.00 65.69 217 GLU A CA 1
ATOM 1715 C C . GLU A 1 217 ? 6.583 18.956 -19.610 1.00 65.69 217 GLU A C 1
ATOM 1717 O O . GLU A 1 217 ? 7.420 18.595 -18.785 1.00 65.69 217 GLU A O 1
ATOM 1722 N N . GLU A 1 218 ? 5.390 19.447 -19.236 1.00 60.69 218 GLU A N 1
ATOM 1723 C CA . GLU A 1 218 ? 4.868 19.391 -17.855 1.00 60.69 218 GLU A CA 1
ATOM 1724 C C . GLU A 1 218 ? 4.475 17.951 -17.474 1.00 60.69 218 GLU A C 1
ATOM 1726 O O . GLU A 1 218 ? 4.928 17.441 -16.448 1.00 60.69 218 GLU A O 1
ATOM 1731 N N . ASP A 1 219 ? 3.705 17.259 -18.323 1.00 62.25 219 ASP A N 1
ATOM 1732 C CA . ASP A 1 219 ? 3.285 15.873 -18.077 1.00 62.25 219 ASP A CA 1
ATOM 1733 C C . ASP A 1 219 ? 4.490 14.899 -18.102 1.00 62.25 219 ASP A C 1
ATOM 1735 O O . ASP A 1 219 ? 4.530 13.961 -17.306 1.00 62.25 219 ASP A O 1
ATOM 1739 N N . GLU A 1 220 ? 5.523 15.140 -18.930 1.00 64.00 220 GLU A N 1
ATOM 1740 C CA . GLU A 1 220 ? 6.795 14.388 -18.889 1.00 64.00 220 GLU A CA 1
ATOM 1741 C C . GLU A 1 220 ? 7.491 14.533 -17.518 1.00 64.00 220 GLU A C 1
ATOM 1743 O O . GLU A 1 220 ? 8.026 13.554 -16.999 1.00 64.00 220 GLU A O 1
ATOM 1748 N N . GLN A 1 221 ? 7.454 15.714 -16.886 1.00 61.00 221 GLN A N 1
ATOM 1749 C CA . GLN A 1 221 ? 8.039 15.936 -15.554 1.00 61.00 221 GLN A CA 1
ATOM 1750 C C . GLN A 1 221 ? 7.213 15.285 -14.432 1.00 61.00 221 GLN A C 1
ATOM 1752 O O . GLN A 1 221 ? 7.794 14.650 -13.548 1.00 61.00 221 GLN A O 1
ATOM 1757 N N . ILE A 1 222 ? 5.879 15.352 -14.502 1.00 59.62 222 ILE A N 1
ATOM 1758 C CA . ILE A 1 222 ? 4.975 14.637 -13.579 1.00 59.62 222 ILE A CA 1
ATOM 1759 C C . ILE A 1 222 ? 5.195 13.116 -13.683 1.00 59.62 222 ILE A C 1
ATOM 1761 O O . ILE A 1 222 ? 5.246 12.421 -12.667 1.00 59.62 222 ILE A O 1
ATOM 1765 N N . ALA A 1 223 ? 5.394 12.599 -14.900 1.00 59.56 223 ALA A N 1
ATOM 1766 C CA . ALA A 1 223 ? 5.651 11.185 -15.164 1.00 59.56 223 ALA A CA 1
ATOM 1767 C C . ALA A 1 223 ? 7.056 10.699 -14.761 1.00 59.56 223 ALA A C 1
ATOM 1769 O O . ALA A 1 223 ? 7.220 9.517 -14.459 1.00 59.56 223 ALA A O 1
ATOM 1770 N N . LEU A 1 224 ? 8.073 11.569 -14.783 1.00 59.62 224 LEU A N 1
ATOM 1771 C CA . LEU A 1 224 ? 9.470 11.191 -14.528 1.00 59.62 224 LEU A CA 1
ATOM 1772 C C . LEU A 1 224 ? 9.956 11.462 -13.101 1.00 59.62 224 LEU A C 1
ATOM 1774 O O . LEU A 1 224 ? 10.830 10.719 -12.640 1.00 59.62 224 LEU A O 1
ATOM 1778 N N . ALA A 1 225 ? 9.470 12.526 -12.452 1.00 45.75 225 ALA A N 1
ATOM 1779 C CA . ALA A 1 225 ? 10.196 13.172 -11.354 1.00 45.75 225 ALA A CA 1
ATOM 1780 C C . ALA A 1 225 ? 9.360 13.640 -10.148 1.00 45.75 225 ALA A C 1
ATOM 1782 O O . ALA A 1 225 ? 9.962 14.112 -9.191 1.00 45.75 225 ALA A O 1
ATOM 1783 N N . GLY A 1 226 ? 8.019 13.609 -10.198 1.00 46.81 226 GLY A N 1
ATOM 1784 C CA . GLY A 1 226 ? 7.140 13.988 -9.071 1.00 46.81 226 GLY A CA 1
ATOM 1785 C C . GLY A 1 226 ? 7.261 15.436 -8.551 1.00 46.81 226 GLY A C 1
ATOM 1786 O O . GLY A 1 226 ? 6.608 15.798 -7.574 1.00 46.81 226 GLY A O 1
ATOM 1787 N N . LEU A 1 227 ? 8.097 16.271 -9.177 1.00 30.92 227 LEU A N 1
ATOM 1788 C CA . LEU A 1 227 ? 8.592 17.527 -8.611 1.00 30.92 227 LEU A CA 1
ATOM 1789 C C . LEU A 1 227 ? 7.768 18.753 -9.035 1.00 30.92 227 LEU A C 1
ATOM 1791 O O . LEU A 1 227 ? 8.147 19.520 -9.914 1.00 30.92 227 LEU A O 1
ATOM 1795 N N . THR A 1 228 ? 6.677 18.946 -8.296 1.00 35.47 228 THR A N 1
ATOM 1796 C CA . THR A 1 228 ? 6.278 20.231 -7.691 1.00 35.47 228 THR A CA 1
ATOM 1797 C C . THR A 1 228 ? 6.186 21.484 -8.575 1.00 35.47 228 THR A C 1
ATOM 1799 O O . THR A 1 228 ? 7.177 22.167 -8.811 1.00 35.47 228 THR A O 1
ATOM 1802 N N . MET A 1 229 ? 4.949 21.948 -8.786 1.00 29.94 229 MET A N 1
ATOM 1803 C CA . MET A 1 229 ? 4.534 23.299 -8.364 1.00 29.94 229 MET A CA 1
ATOM 1804 C C . MET A 1 229 ? 3.082 23.251 -7.852 1.00 29.94 229 MET A C 1
ATOM 1806 O O . MET A 1 229 ? 2.266 22.549 -8.450 1.00 29.94 229 MET A O 1
ATOM 1810 N N . PRO A 1 230 ? 2.718 23.985 -6.783 1.00 34.19 230 PRO A N 1
ATOM 1811 C CA . PRO A 1 230 ? 1.318 24.136 -6.395 1.00 34.19 230 PRO A CA 1
ATOM 1812 C C . PRO A 1 230 ? 0.580 25.020 -7.414 1.00 34.19 230 PRO A C 1
ATOM 1814 O O . PRO A 1 230 ? 1.003 26.147 -7.677 1.00 34.19 230 PRO A O 1
ATOM 1817 N N . ARG A 1 231 ? -0.540 24.537 -7.970 1.00 37.38 231 ARG A N 1
ATOM 1818 C CA . ARG A 1 231 ? -1.517 25.401 -8.655 1.00 37.38 231 ARG A CA 1
ATOM 1819 C C . ARG A 1 231 ? -2.439 26.033 -7.609 1.00 37.38 231 ARG A C 1
ATOM 1821 O O . ARG A 1 231 ? -2.861 25.375 -6.668 1.00 37.38 231 ARG A O 1
ATOM 1828 N N . GLU A 1 232 ? -2.775 27.308 -7.792 1.00 40.16 232 GLU A N 1
ATOM 1829 C CA . GLU A 1 232 ? -3.630 28.095 -6.881 1.00 40.16 232 GLU A CA 1
ATOM 1830 C C . GLU A 1 232 ? -5.138 27.779 -7.032 1.00 40.16 232 GLU A C 1
ATOM 1832 O O . GLU A 1 232 ? -5.996 28.590 -6.681 1.00 40.16 232 GLU A O 1
ATOM 1837 N N . HIS A 1 233 ? -5.477 26.623 -7.611 1.00 41.88 233 HIS A N 1
ATOM 1838 C CA . HIS A 1 233 ? -6.837 26.189 -7.928 1.00 41.88 233 HIS A CA 1
ATOM 1839 C C . HIS A 1 233 ? -7.033 24.749 -7.446 1.00 41.88 233 HIS A C 1
ATOM 1841 O O . HIS A 1 233 ? -6.149 23.914 -7.611 1.00 41.88 233 HIS A O 1
ATOM 1847 N N . GLU A 1 234 ? -8.173 24.500 -6.805 1.00 41.94 234 GLU A N 1
ATOM 1848 C CA . GLU A 1 234 ? -8.375 23.391 -5.858 1.00 41.94 234 GLU A CA 1
ATOM 1849 C C . GLU A 1 234 ? -8.832 22.071 -6.513 1.00 41.94 234 GLU A C 1
ATOM 1851 O O . GLU A 1 234 ? -8.945 21.053 -5.832 1.00 41.94 234 GLU A O 1
ATOM 1856 N N . ASP A 1 235 ? -9.058 22.080 -7.831 1.00 47.19 235 ASP A N 1
ATOM 1857 C CA . ASP A 1 235 ? -9.627 20.974 -8.604 1.00 47.19 235 ASP A CA 1
ATOM 1858 C C . ASP A 1 235 ? -8.662 20.446 -9.689 1.00 47.19 235 ASP A C 1
ATOM 1860 O O . ASP A 1 235 ? -8.092 21.211 -10.468 1.00 47.19 235 ASP A O 1
ATOM 1864 N N . ASP A 1 236 ? -8.586 19.113 -9.766 1.00 45.88 236 ASP A N 1
ATOM 1865 C CA . ASP A 1 236 ? -7.910 18.255 -10.755 1.00 45.88 236 ASP A CA 1
ATOM 1866 C C . ASP A 1 236 ? -6.359 18.267 -10.866 1.00 45.88 236 ASP A C 1
ATOM 1868 O O . ASP A 1 236 ? -5.699 19.258 -11.164 1.00 45.88 236 ASP A O 1
ATOM 1872 N N . VAL A 1 237 ? -5.807 17.042 -10.780 1.00 43.66 237 VAL A N 1
ATOM 1873 C CA . VAL A 1 237 ? -4.388 16.620 -10.888 1.00 43.66 237 VAL A CA 1
ATOM 1874 C C . VAL A 1 237 ? -3.492 16.944 -9.679 1.00 43.66 237 VAL A C 1
ATOM 1876 O O . VAL A 1 237 ? -2.928 18.024 -9.540 1.00 43.66 237 VAL A O 1
ATOM 1879 N N . ASP A 1 238 ? -3.260 15.913 -8.859 1.00 42.84 238 ASP A N 1
ATOM 1880 C CA . ASP A 1 238 ? -2.173 15.844 -7.872 1.00 42.84 238 ASP A CA 1
ATOM 1881 C C . ASP A 1 238 ? -0.804 15.815 -8.599 1.00 42.84 238 ASP A C 1
ATOM 1883 O O . ASP A 1 238 ? -0.538 14.867 -9.344 1.00 42.84 238 ASP A O 1
ATOM 1887 N N . PRO A 1 239 ? 0.086 16.811 -8.417 1.00 41.34 239 PRO A N 1
ATOM 1888 C CA . PRO A 1 239 ? 1.363 16.875 -9.133 1.00 41.34 239 PRO A CA 1
ATOM 1889 C C . PRO A 1 239 ? 2.384 15.825 -8.665 1.00 41.34 239 PRO A C 1
ATOM 1891 O O . PRO A 1 239 ? 3.377 15.591 -9.350 1.00 41.34 239 PRO A O 1
ATOM 1894 N N . MET A 1 240 ? 2.149 15.176 -7.520 1.00 40.81 240 MET A N 1
ATOM 1895 C CA . MET A 1 240 ? 3.036 14.176 -6.920 1.00 40.81 240 MET A CA 1
ATOM 1896 C C . MET A 1 240 ? 2.502 12.742 -7.122 1.00 40.81 240 MET A C 1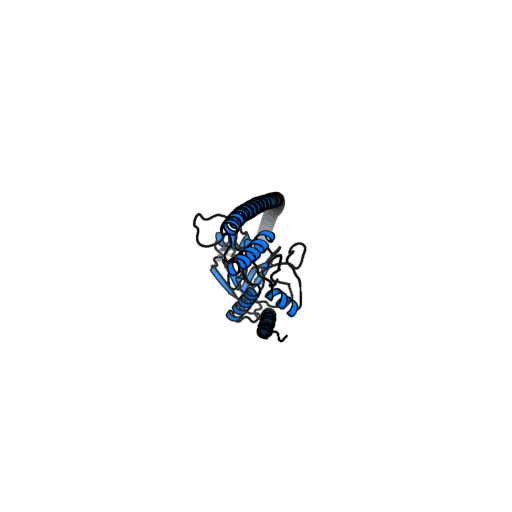
ATOM 1898 O O . MET A 1 240 ? 3.033 11.786 -6.553 1.00 40.81 240 MET A O 1
ATOM 1902 N N . TYR A 1 241 ? 1.454 12.583 -7.945 1.00 48.62 241 TYR A N 1
ATOM 1903 C CA . TYR A 1 241 ? 0.590 11.402 -8.002 1.00 48.62 241 TYR A CA 1
ATOM 1904 C C . TYR A 1 241 ? 1.321 10.069 -8.157 1.00 48.62 241 TYR A C 1
ATOM 1906 O O . TYR A 1 241 ? 1.064 9.139 -7.392 1.00 48.62 241 TYR A O 1
ATOM 1914 N N . LEU A 1 242 ? 2.216 9.950 -9.145 1.00 44.94 242 LEU A N 1
ATOM 1915 C CA . LEU A 1 242 ? 2.932 8.699 -9.395 1.00 44.94 242 LEU A CA 1
ATOM 1916 C C . LEU A 1 242 ? 3.904 8.396 -8.254 1.00 44.94 242 LEU A C 1
ATOM 1918 O O . LEU A 1 242 ? 3.818 7.322 -7.671 1.00 44.94 242 LEU A O 1
ATOM 1922 N N . GLU A 1 243 ? 4.757 9.338 -7.851 1.00 45.00 243 GLU A N 1
ATOM 1923 C CA . GLU A 1 243 ? 5.729 9.064 -6.788 1.00 45.00 243 GLU A CA 1
ATOM 1924 C C . GLU A 1 243 ? 5.073 8.840 -5.416 1.00 45.00 243 GLU A C 1
ATOM 1926 O O . GLU A 1 243 ? 5.559 8.004 -4.666 1.00 45.00 243 GLU A O 1
ATOM 1931 N N . VAL A 1 244 ? 3.932 9.472 -5.097 1.00 44.44 244 VAL A N 1
ATOM 1932 C CA . VAL A 1 244 ? 3.172 9.217 -3.851 1.00 44.44 244 VAL A CA 1
ATOM 1933 C C . VAL A 1 244 ? 2.483 7.857 -3.843 1.00 44.44 244 VAL A C 1
ATOM 1935 O O . VAL A 1 244 ? 2.442 7.180 -2.814 1.00 44.44 244 VAL A O 1
ATOM 1938 N N . ARG A 1 245 ? 1.912 7.465 -4.979 1.00 47.50 245 ARG A N 1
ATOM 1939 C CA . ARG A 1 245 ? 1.142 6.230 -5.130 1.00 47.50 245 ARG A CA 1
ATOM 1940 C C . ARG A 1 245 ? 2.032 5.002 -5.300 1.00 47.50 245 ARG A C 1
ATOM 1942 O O . ARG A 1 245 ? 1.645 3.905 -4.909 1.00 47.50 245 ARG A O 1
ATOM 1949 N N . GLU A 1 246 ? 3.206 5.206 -5.881 1.00 54.56 246 GLU A N 1
ATOM 1950 C CA . GLU A 1 246 ? 4.121 4.172 -6.343 1.00 54.56 246 GLU A CA 1
ATOM 1951 C C . GLU A 1 246 ? 5.466 4.227 -5.547 1.00 54.56 246 GLU A C 1
ATOM 1953 O O . GLU A 1 246 ? 6.498 3.761 -6.022 1.00 54.56 246 GLU A O 1
ATOM 1958 N N . LYS A 1 247 ? 5.447 4.741 -4.292 1.00 51.03 247 LYS A N 1
ATOM 1959 C CA . LYS A 1 247 ? 6.578 4.898 -3.320 1.00 51.03 247 LYS A CA 1
ATOM 1960 C C . LYS A 1 247 ? 7.422 3.643 -3.008 1.00 51.03 247 LYS A C 1
ATOM 1962 O O . LYS A 1 247 ? 8.297 3.693 -2.145 1.00 51.03 247 LYS A O 1
ATOM 1967 N N . GLN A 1 248 ? 7.118 2.496 -3.606 1.00 54.78 248 GLN A N 1
ATOM 1968 C CA . GLN A 1 248 ? 7.649 1.184 -3.216 1.00 54.78 248 GLN A CA 1
ATOM 1969 C C . GLN A 1 248 ? 8.474 0.507 -4.324 1.00 54.78 248 GLN A C 1
ATOM 1971 O O . GLN A 1 248 ? 8.865 -0.648 -4.161 1.00 54.78 248 GLN A O 1
ATOM 1976 N N . TYR A 1 249 ? 8.766 1.224 -5.414 1.00 58.56 249 TYR A N 1
ATOM 1977 C CA . TYR A 1 249 ? 9.553 0.730 -6.547 1.00 58.56 249 TYR A CA 1
ATOM 1978 C C . TYR A 1 249 ? 10.911 1.412 -6.599 1.00 58.56 249 TYR A C 1
ATOM 1980 O O . TYR A 1 249 ? 11.019 2.636 -6.606 1.00 58.56 249 TYR A O 1
ATOM 1988 N N . ASP A 1 250 ? 11.947 0.588 -6.617 1.00 63.09 250 ASP A N 1
ATOM 1989 C CA . ASP A 1 250 ? 13.356 0.949 -6.496 1.00 63.09 250 ASP A CA 1
ATOM 1990 C C . ASP A 1 250 ? 14.096 0.914 -7.844 1.00 63.09 250 ASP A C 1
ATOM 1992 O O . ASP A 1 250 ? 15.244 1.352 -7.936 1.00 63.09 250 ASP A O 1
ATOM 1996 N N . VAL A 1 251 ? 13.441 0.437 -8.907 1.00 71.69 251 VAL A N 1
ATOM 1997 C CA . VAL A 1 251 ? 14.005 0.323 -10.256 1.00 71.69 251 VAL A CA 1
ATOM 1998 C C . VAL A 1 251 ? 13.124 1.050 -11.280 1.00 71.69 251 VAL A C 1
ATOM 2000 O O . VAL A 1 251 ? 11.915 0.847 -11.336 1.00 71.69 251 VAL A O 1
ATOM 2003 N N . LYS A 1 252 ? 13.744 1.865 -12.145 1.00 77.00 252 LYS A N 1
ATOM 2004 C CA . LYS A 1 252 ? 13.163 2.344 -13.414 1.00 77.00 252 LYS A CA 1
ATOM 2005 C C . LYS A 1 252 ? 13.908 1.641 -14.555 1.00 77.00 252 LYS A C 1
ATOM 2007 O O . LYS A 1 252 ? 15.114 1.832 -14.704 1.00 77.00 252 LYS A O 1
ATOM 2012 N N . ALA A 1 253 ? 13.213 0.820 -15.336 1.00 73.31 253 ALA A N 1
ATOM 2013 C CA . ALA A 1 253 ? 13.752 0.132 -16.510 1.00 73.31 253 ALA A CA 1
ATOM 2014 C C . ALA A 1 253 ? 13.100 0.655 -17.803 1.00 73.31 253 ALA A C 1
ATOM 2016 O O . ALA A 1 253 ? 12.135 1.417 -17.762 1.00 73.31 253 ALA A O 1
ATOM 2017 N N . TYR A 1 254 ? 13.637 0.247 -18.954 1.00 78.31 254 TYR A N 1
ATOM 2018 C CA . TYR A 1 254 ? 13.122 0.603 -20.277 1.00 78.31 254 TYR A CA 1
ATOM 2019 C C . TYR A 1 254 ? 13.012 -0.665 -21.123 1.00 78.31 254 TYR A C 1
ATOM 2021 O O . TYR A 1 254 ? 13.995 -1.395 -21.252 1.00 78.31 254 TYR A O 1
ATOM 2029 N N . VAL A 1 255 ? 11.826 -0.936 -21.667 1.00 76.25 255 VAL A N 1
ATOM 2030 C CA . VAL A 1 255 ? 11.495 -2.201 -22.343 1.00 76.25 255 VAL A CA 1
ATOM 2031 C C . VAL A 1 255 ? 10.937 -1.982 -23.748 1.00 76.25 255 VAL A C 1
ATOM 2033 O O . VAL A 1 255 ? 10.433 -0.909 -24.083 1.00 76.25 255 VAL A O 1
ATOM 2036 N N . ASP A 1 256 ? 11.035 -3.019 -24.575 1.00 80.44 256 ASP A N 1
ATOM 2037 C CA . ASP A 1 256 ? 10.334 -3.102 -25.853 1.00 80.44 256 ASP A CA 1
ATOM 2038 C C . ASP A 1 256 ? 8.880 -3.539 -25.618 1.00 80.44 256 ASP A C 1
ATOM 2040 O O . ASP A 1 256 ? 8.609 -4.503 -24.903 1.00 80.44 256 ASP A O 1
ATOM 2044 N N . PHE A 1 257 ? 7.938 -2.807 -26.209 1.00 74.62 257 PHE A N 1
ATOM 2045 C CA . PHE A 1 257 ? 6.500 -2.986 -26.032 1.00 74.62 257 PHE A CA 1
ATOM 2046 C C . PHE A 1 257 ? 5.859 -3.527 -27.317 1.00 74.62 257 PHE A C 1
ATOM 2048 O O . PHE A 1 257 ? 6.078 -3.005 -28.414 1.00 74.62 257 PHE A O 1
ATOM 2055 N N . PHE A 1 258 ? 5.018 -4.551 -27.172 1.00 77.81 258 PHE A N 1
ATOM 2056 C CA . PHE A 1 258 ? 4.384 -5.287 -28.265 1.00 77.81 258 PHE A CA 1
ATOM 2057 C C . PHE A 1 258 ? 2.863 -5.299 -28.072 1.00 77.81 258 PHE A C 1
ATOM 2059 O O . PHE A 1 258 ? 2.382 -5.560 -26.972 1.00 77.81 258 PHE A O 1
ATOM 2066 N N . THR A 1 259 ? 2.108 -5.051 -29.146 1.00 74.62 259 THR A N 1
ATOM 2067 C CA . THR A 1 259 ? 0.632 -5.120 -29.150 1.00 74.62 259 THR A CA 1
ATOM 2068 C C . THR A 1 259 ? 0.087 -6.521 -29.443 1.00 74.62 259 THR A C 1
ATOM 2070 O O . THR A 1 259 ? -1.104 -6.761 -29.283 1.00 74.62 259 THR A O 1
ATOM 2073 N N . GLU A 1 260 ? 0.942 -7.445 -29.890 1.00 68.50 260 GLU A N 1
ATOM 2074 C CA . GLU A 1 260 ? 0.612 -8.849 -30.151 1.00 68.50 260 GLU A CA 1
ATOM 2075 C C . GLU A 1 260 ? 1.762 -9.742 -29.643 1.00 68.50 260 GLU A C 1
ATOM 2077 O O . GLU A 1 260 ? 2.912 -9.473 -30.001 1.00 68.50 260 GLU A O 1
ATOM 2082 N N . PRO A 1 261 ? 1.507 -10.832 -28.890 1.00 63.94 261 PRO A N 1
ATOM 2083 C CA . PRO A 1 261 ? 2.566 -11.723 -28.387 1.00 63.94 261 PRO A CA 1
ATOM 2084 C C . PRO A 1 261 ? 3.390 -12.423 -29.479 1.00 63.94 261 PRO A C 1
ATOM 2086 O O . PRO A 1 261 ? 4.477 -12.928 -29.218 1.00 63.94 261 PRO A O 1
ATOM 2089 N N . THR A 1 262 ? 2.873 -12.479 -30.708 1.00 65.44 262 THR A N 1
ATOM 2090 C CA . THR A 1 262 ? 3.536 -13.067 -31.882 1.00 65.44 262 THR A CA 1
ATOM 2091 C C . THR A 1 262 ? 4.335 -12.057 -32.714 1.00 65.44 262 THR A C 1
ATOM 2093 O O . THR A 1 262 ? 4.909 -12.434 -33.738 1.00 65.44 262 THR A O 1
ATOM 2096 N N . ALA A 1 263 ? 4.375 -10.779 -32.323 1.00 67.12 263 ALA A N 1
ATOM 2097 C CA . ALA A 1 263 ? 5.090 -9.746 -33.065 1.00 67.12 263 ALA A CA 1
ATOM 2098 C C . ALA A 1 263 ? 6.614 -9.844 -32.861 1.00 67.12 263 ALA A C 1
ATOM 2100 O O . ALA A 1 263 ? 7.120 -9.797 -31.747 1.00 67.12 263 ALA A O 1
ATOM 21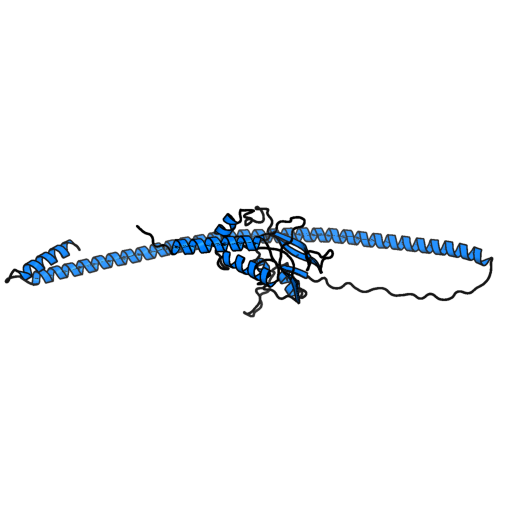01 N N . ILE A 1 264 ? 7.361 -9.928 -33.967 1.00 69.69 264 ILE A N 1
ATOM 2102 C CA . ILE A 1 264 ? 8.839 -10.004 -33.969 1.00 69.69 264 ILE A CA 1
ATOM 2103 C C . ILE A 1 264 ? 9.476 -8.604 -33.823 1.00 69.69 264 ILE A C 1
ATOM 2105 O O . ILE A 1 264 ? 10.654 -8.472 -33.501 1.00 69.69 264 ILE A O 1
ATOM 2109 N N . THR A 1 265 ? 8.697 -7.546 -34.055 1.00 72.31 265 THR A N 1
ATOM 2110 C CA . THR A 1 265 ? 9.110 -6.142 -33.934 1.00 72.31 265 THR 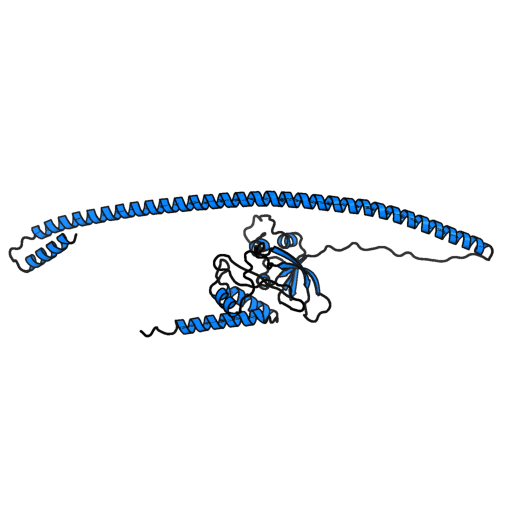A CA 1
ATOM 2111 C C . THR A 1 265 ? 8.226 -5.425 -32.915 1.00 72.31 265 THR A C 1
ATOM 2113 O O . THR A 1 265 ? 7.003 -5.545 -33.032 1.00 72.31 265 THR A O 1
ATOM 2116 N N . PRO A 1 266 ? 8.790 -4.653 -31.970 1.00 74.50 266 PRO A N 1
ATOM 2117 C CA . PRO A 1 266 ? 7.993 -3.877 -31.029 1.00 74.50 266 PRO A CA 1
ATOM 2118 C C . PRO A 1 266 ? 7.188 -2.785 -31.735 1.00 74.50 266 PRO A C 1
ATOM 2120 O O . PRO A 1 266 ? 7.612 -2.224 -32.747 1.00 74.50 266 PRO A O 1
ATOM 2123 N N . ALA A 1 267 ? 6.028 -2.465 -31.166 1.00 72.00 267 ALA A N 1
ATOM 2124 C CA . ALA A 1 267 ? 5.219 -1.317 -31.563 1.00 72.00 267 ALA A CA 1
ATOM 2125 C C . ALA A 1 267 ? 5.813 -0.004 -31.022 1.00 72.00 267 ALA A C 1
ATOM 2127 O O . ALA A 1 267 ? 5.732 1.029 -31.685 1.00 72.00 267 ALA A O 1
ATOM 2128 N N . VAL A 1 268 ? 6.443 -0.053 -29.840 1.00 76.75 268 VAL A N 1
ATOM 2129 C CA . VAL A 1 268 ? 7.204 1.054 -29.242 1.00 76.75 268 VAL A CA 1
ATOM 2130 C C . VAL A 1 268 ? 8.440 0.483 -28.545 1.00 76.75 268 VAL A C 1
ATOM 2132 O O . VAL A 1 268 ? 8.323 -0.461 -27.768 1.00 76.75 268 VAL A O 1
ATOM 2135 N N . SER A 1 269 ? 9.617 1.058 -28.792 1.00 76.88 269 SER A N 1
ATOM 2136 C CA . SER A 1 269 ? 10.862 0.696 -28.098 1.00 76.88 269 SER A CA 1
ATOM 2137 C C . SER A 1 269 ? 11.214 1.696 -27.006 1.00 76.88 269 SER A C 1
ATOM 2139 O O . SER A 1 269 ? 11.053 2.902 -27.197 1.00 76.88 269 SER A O 1
ATOM 2141 N N . GLY A 1 270 ? 11.761 1.206 -25.892 1.00 74.06 270 GLY A N 1
ATOM 2142 C CA . GLY A 1 270 ? 12.222 2.051 -24.787 1.00 74.06 270 GLY A CA 1
ATOM 2143 C C . GLY A 1 270 ? 11.088 2.665 -23.964 1.00 74.06 270 GLY A C 1
ATOM 2144 O O . GLY A 1 270 ? 11.194 3.811 -23.536 1.00 74.06 270 GLY A O 1
ATOM 2145 N N . VAL A 1 271 ? 10.004 1.919 -23.742 1.00 73.62 271 VAL A N 1
ATOM 2146 C CA . VAL A 1 271 ? 8.914 2.327 -22.846 1.00 73.62 271 VAL A CA 1
ATOM 2147 C C . VAL A 1 271 ? 9.386 2.208 -21.395 1.00 73.62 271 VAL A C 1
ATOM 2149 O O . VAL A 1 271 ? 9.905 1.163 -21.002 1.00 73.62 271 VAL A O 1
ATOM 2152 N N . MET A 1 272 ? 9.220 3.265 -20.596 1.00 81.19 272 MET A N 1
ATOM 2153 C CA . MET A 1 272 ? 9.642 3.282 -19.193 1.00 81.19 272 MET A CA 1
ATOM 2154 C C . MET A 1 272 ? 8.722 2.411 -18.331 1.00 81.19 272 MET A C 1
ATOM 2156 O O . MET A 1 272 ? 7.501 2.525 -18.411 1.00 81.19 272 MET A O 1
ATOM 2160 N N . VAL A 1 273 ? 9.304 1.583 -17.467 1.00 77.38 273 VAL A N 1
ATOM 2161 C CA . VAL A 1 273 ? 8.596 0.643 -16.591 1.00 77.38 273 VAL A CA 1
ATOM 2162 C C . VAL A 1 273 ? 9.195 0.735 -15.175 1.00 77.38 273 VAL A C 1
ATOM 2164 O O . VAL A 1 273 ? 10.398 0.557 -14.986 1.00 77.38 273 VAL A O 1
ATOM 2167 N N . TYR A 1 274 ? 8.380 1.083 -14.174 1.00 75.38 274 TYR A N 1
ATOM 2168 C CA . TYR A 1 274 ? 8.769 1.020 -12.751 1.00 75.38 274 TYR A CA 1
ATOM 2169 C C . TYR A 1 274 ? 8.843 -0.451 -12.317 1.00 75.38 274 TYR A C 1
ATOM 2171 O O . TYR A 1 274 ? 8.117 -1.251 -12.890 1.00 75.38 274 TYR A O 1
ATOM 2179 N N . ILE A 1 275 ? 9.701 -0.846 -11.372 1.00 71.50 275 ILE A N 1
ATOM 2180 C CA . ILE A 1 275 ? 9.808 -2.232 -10.871 1.00 71.50 275 ILE A CA 1
ATOM 2181 C C . ILE A 1 275 ? 10.118 -2.239 -9.360 1.00 71.50 275 ILE A C 1
ATOM 2183 O O . ILE A 1 275 ? 11.027 -1.537 -8.918 1.00 71.50 275 ILE A O 1
ATOM 2187 N N . ALA A 1 276 ? 9.404 -3.063 -8.580 1.00 71.25 276 ALA A N 1
ATOM 2188 C CA . ALA A 1 276 ? 9.762 -3.460 -7.213 1.00 71.25 276 ALA A CA 1
ATOM 2189 C C . ALA A 1 276 ? 10.707 -4.661 -7.271 1.00 71.25 276 ALA A C 1
ATOM 2191 O O . ALA A 1 276 ? 10.274 -5.787 -7.535 1.00 71.25 276 ALA A O 1
ATOM 2192 N N . SER A 1 277 ? 11.991 -4.433 -7.018 1.00 70.88 277 SER A N 1
ATOM 2193 C CA . SER A 1 277 ? 13.003 -5.480 -7.068 1.00 70.88 277 SER A CA 1
ATOM 2194 C C . SER A 1 277 ? 12.800 -6.538 -5.969 1.00 70.88 277 SER A C 1
ATOM 2196 O O . SER A 1 277 ? 12.164 -6.267 -4.940 1.00 70.88 277 SER A O 1
ATOM 2198 N N . PRO A 1 278 ? 13.373 -7.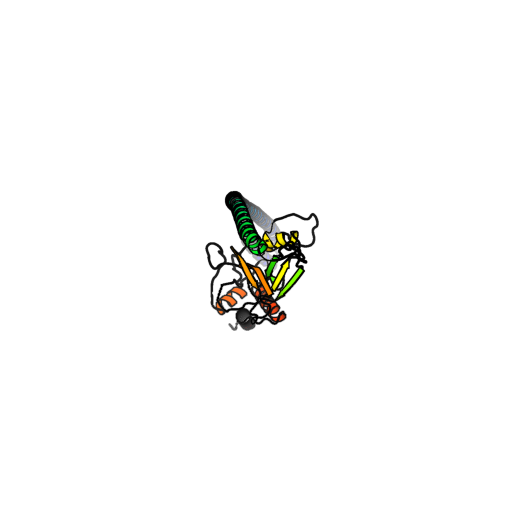743 -6.143 1.00 72.50 278 PRO A N 1
ATOM 2199 C CA . PRO A 1 278 ? 13.425 -8.759 -5.098 1.00 72.50 278 PRO A CA 1
ATOM 2200 C C . PRO A 1 278 ? 14.491 -8.493 -4.012 1.00 72.50 278 PRO A C 1
ATOM 2202 O O . PRO A 1 278 ? 14.604 -9.289 -3.073 1.00 72.50 278 PRO A O 1
ATOM 2205 N N . ASP A 1 279 ? 15.289 -7.412 -4.085 1.00 75.00 279 ASP A N 1
ATOM 2206 C CA . ASP A 1 279 ? 16.247 -7.091 -3.016 1.00 75.00 279 ASP A CA 1
ATOM 2207 C C . ASP A 1 279 ? 15.528 -6.468 -1.814 1.00 75.00 279 ASP A C 1
ATOM 2209 O O . ASP A 1 279 ? 15.295 -5.261 -1.741 1.00 75.00 279 ASP A O 1
ATOM 2213 N N . ARG A 1 280 ? 15.257 -7.307 -0.809 1.00 70.81 280 ARG A N 1
ATOM 2214 C CA . ARG A 1 280 ? 14.644 -6.928 0.477 1.00 70.81 280 ARG A CA 1
ATOM 2215 C C . ARG A 1 280 ? 15.367 -5.818 1.255 1.00 70.81 280 ARG A C 1
ATOM 2217 O O . ARG A 1 280 ? 14.807 -5.323 2.233 1.00 70.81 280 ARG A O 1
ATOM 2224 N N . LYS A 1 281 ? 16.593 -5.429 0.885 1.00 72.06 281 LYS A N 1
ATOM 2225 C CA . LYS A 1 281 ? 17.281 -4.260 1.466 1.00 72.06 281 LYS A CA 1
ATOM 2226 C C . LYS A 1 281 ? 16.770 -2.941 0.893 1.00 72.06 281 LYS A C 1
ATOM 2228 O O . LYS A 1 281 ? 16.681 -1.966 1.637 1.00 72.06 281 LYS A O 1
ATOM 2233 N N . LEU A 1 282 ? 16.477 -2.927 -0.406 1.00 65.56 282 LEU A N 1
ATOM 2234 C CA . LEU A 1 282 ? 15.973 -1.776 -1.150 1.00 65.56 282 LEU A CA 1
ATOM 2235 C C . LEU A 1 282 ? 14.441 -1.771 -1.071 1.00 65.56 282 LEU A C 1
ATOM 2237 O O . LEU A 1 282 ? 13.843 -0.893 -0.449 1.00 65.56 282 LEU A O 1
ATOM 2241 N N . ASN A 1 283 ? 13.814 -2.838 -1.563 1.00 66.88 283 ASN A N 1
ATOM 2242 C CA . ASN A 1 283 ? 12.384 -3.075 -1.461 1.00 66.88 283 ASN A CA 1
ATOM 2243 C C . ASN A 1 283 ? 12.034 -3.870 -0.191 1.00 66.88 283 ASN A C 1
ATOM 2245 O O . ASN A 1 283 ? 11.838 -5.090 -0.212 1.00 66.88 283 ASN A O 1
ATOM 2249 N N . ARG A 1 284 ? 11.875 -3.164 0.935 1.00 66.00 284 ARG A N 1
ATOM 2250 C CA . ARG A 1 284 ? 11.430 -3.763 2.213 1.00 66.00 284 ARG A CA 1
ATOM 2251 C C . ARG A 1 284 ? 10.057 -4.452 2.139 1.00 66.00 284 ARG A C 1
ATOM 2253 O O . ARG A 1 284 ? 9.741 -5.245 3.021 1.00 66.00 284 ARG A O 1
ATOM 2260 N N . ASN A 1 285 ? 9.262 -4.175 1.103 1.00 66.69 285 ASN A N 1
ATOM 2261 C CA . ASN A 1 285 ? 7.922 -4.731 0.907 1.00 66.69 285 ASN A CA 1
ATOM 2262 C C . ASN A 1 285 ? 7.934 -6.033 0.079 1.00 66.69 285 ASN A C 1
ATOM 2264 O O . ASN A 1 285 ? 6.880 -6.645 -0.095 1.00 66.69 285 ASN A O 1
ATOM 2268 N N . TYR A 1 286 ? 9.092 -6.494 -0.423 1.00 73.00 286 TYR A N 1
ATOM 2269 C CA . TYR A 1 286 ? 9.182 -7.742 -1.188 1.00 73.00 286 TYR A CA 1
ATOM 2270 C C . TYR A 1 286 ? 8.935 -8.978 -0.305 1.00 73.00 286 TYR A C 1
ATOM 2272 O O . TYR A 1 286 ? 9.839 -9.587 0.282 1.00 73.00 286 TYR A O 1
ATOM 2280 N N . LEU A 1 287 ? 7.667 -9.383 -0.241 1.00 74.44 287 LEU A N 1
ATOM 2281 C CA . LEU A 1 287 ? 7.217 -10.584 0.462 1.00 74.44 287 LEU A CA 1
ATOM 2282 C C . LEU A 1 287 ? 7.770 -11.874 -0.162 1.00 74.44 287 LEU A C 1
ATOM 2284 O O . LEU A 1 287 ? 7.952 -12.857 0.553 1.00 74.44 287 LEU A O 1
ATOM 2288 N N . GLY A 1 288 ? 8.086 -11.863 -1.458 1.00 76.94 288 GLY A N 1
ATOM 2289 C CA . GLY A 1 288 ? 8.579 -13.021 -2.202 1.00 76.94 288 GLY A CA 1
ATOM 2290 C C . GLY A 1 288 ? 7.503 -14.047 -2.579 1.00 76.94 288 GLY A C 1
ATOM 2291 O O . GLY A 1 288 ? 6.315 -13.856 -2.267 1.00 76.94 288 GLY A O 1
ATOM 2292 N N . PRO A 1 289 ? 7.903 -15.133 -3.264 1.00 82.31 289 PRO A N 1
ATOM 2293 C CA . PRO A 1 289 ? 6.992 -16.173 -3.728 1.00 82.31 289 PRO A CA 1
ATOM 2294 C C . PRO A 1 289 ? 6.304 -16.887 -2.559 1.00 82.31 289 PRO A C 1
ATOM 2296 O O . PRO A 1 289 ? 6.902 -17.137 -1.513 1.00 82.31 289 PRO A O 1
ATOM 2299 N N . ALA A 1 290 ? 5.033 -17.227 -2.756 1.00 84.94 290 ALA A N 1
ATOM 2300 C CA . ALA A 1 290 ? 4.205 -18.008 -1.840 1.00 84.94 290 ALA A CA 1
ATOM 2301 C C . ALA A 1 290 ? 3.183 -18.818 -2.653 1.00 84.94 290 ALA A C 1
ATOM 2303 O O . ALA A 1 290 ? 2.972 -18.547 -3.838 1.00 84.94 290 ALA A O 1
ATOM 2304 N N . SER A 1 291 ? 2.529 -19.810 -2.046 1.00 89.19 291 SER A N 1
ATOM 2305 C CA . SER A 1 291 ? 1.473 -20.551 -2.742 1.00 89.19 291 SER A CA 1
ATOM 2306 C C . SER A 1 291 ? 0.247 -19.666 -3.003 1.00 89.19 291 SER A C 1
ATOM 2308 O O . SER A 1 291 ? -0.079 -18.784 -2.207 1.00 89.19 291 SER A O 1
ATOM 2310 N N . LEU A 1 292 ? -0.494 -19.947 -4.085 1.00 89.12 292 LEU A N 1
ATOM 2311 C CA . LEU A 1 292 ? -1.772 -19.280 -4.396 1.00 89.12 292 LEU A CA 1
ATOM 2312 C C . LEU A 1 292 ? -2.736 -19.260 -3.196 1.00 89.12 292 LEU A C 1
ATOM 2314 O O . LEU A 1 292 ? -3.483 -18.305 -3.015 1.00 89.12 292 LEU A O 1
ATOM 2318 N N . GLU A 1 293 ? -2.691 -20.296 -2.358 1.00 89.00 293 GLU A N 1
ATOM 2319 C CA . GLU A 1 293 ? -3.531 -20.442 -1.173 1.00 89.00 293 GLU A CA 1
ATOM 2320 C C . GLU A 1 293 ? -3.126 -19.493 -0.032 1.00 89.00 293 GLU A C 1
ATOM 2322 O O . GLU A 1 293 ? -3.988 -18.895 0.614 1.00 89.00 293 GLU A O 1
ATOM 2327 N N . GLU A 1 294 ? -1.826 -19.328 0.221 1.00 87.94 294 GLU A N 1
ATOM 2328 C CA . GLU A 1 294 ? -1.302 -18.356 1.191 1.00 87.94 294 GLU A CA 1
ATOM 2329 C C . GLU A 1 294 ? -1.545 -16.926 0.708 1.00 87.94 294 GLU A C 1
ATOM 2331 O O . GLU A 1 294 ? -1.999 -16.080 1.480 1.00 87.94 294 GLU A O 1
ATOM 2336 N N . MET A 1 295 ? -1.328 -16.673 -0.586 1.00 85.94 295 MET A N 1
ATOM 2337 C CA . MET A 1 295 ? -1.585 -15.370 -1.192 1.00 85.94 295 MET A CA 1
ATOM 2338 C C . MET A 1 295 ? -3.071 -15.010 -1.131 1.00 85.94 295 MET A C 1
ATOM 2340 O O . MET A 1 295 ? -3.408 -13.937 -0.638 1.00 85.94 295 MET A O 1
ATOM 2344 N N . ALA A 1 296 ? -3.976 -15.916 -1.513 1.00 91.00 296 ALA A N 1
ATOM 2345 C CA . ALA A 1 296 ? -5.417 -15.691 -1.405 1.00 91.00 296 ALA A CA 1
ATOM 2346 C C . ALA A 1 296 ? -5.866 -15.438 0.046 1.00 91.00 296 ALA A C 1
ATOM 2348 O O . ALA A 1 296 ? -6.679 -14.545 0.296 1.00 91.00 296 ALA A O 1
ATOM 2349 N N . LYS A 1 297 ? -5.302 -16.163 1.024 1.00 88.94 297 LYS A N 1
ATOM 2350 C CA . LYS A 1 297 ? -5.553 -15.914 2.454 1.00 88.94 297 LYS A CA 1
ATOM 2351 C C . LYS A 1 297 ? -5.076 -14.529 2.882 1.00 88.94 297 LYS A C 1
ATOM 2353 O O . LYS A 1 297 ? -5.831 -13.837 3.559 1.00 88.94 297 LYS A O 1
ATOM 2358 N N . GLN A 1 298 ? -3.883 -14.101 2.476 1.00 84.56 298 GLN A N 1
ATOM 2359 C CA . GLN A 1 298 ? -3.359 -12.768 2.786 1.00 84.56 298 GLN A CA 1
ATOM 2360 C C . GLN A 1 298 ? -4.230 -11.659 2.167 1.00 84.56 298 GLN A C 1
ATOM 2362 O O . GLN A 1 298 ? -4.651 -10.738 2.863 1.00 84.56 298 GLN A O 1
ATOM 2367 N N . ILE A 1 299 ? -4.594 -11.803 0.890 1.00 84.31 299 ILE A N 1
ATOM 2368 C CA . ILE A 1 299 ? -5.417 -10.852 0.121 1.00 84.31 299 ILE A CA 1
ATOM 2369 C C . ILE A 1 299 ? -6.815 -10.645 0.732 1.00 84.31 299 ILE A C 1
ATOM 2371 O O . ILE A 1 299 ? -7.373 -9.555 0.625 1.00 84.31 299 ILE A O 1
ATOM 2375 N N . ILE A 1 300 ? -7.377 -11.664 1.391 1.00 89.25 300 ILE A N 1
ATOM 2376 C CA . ILE A 1 300 ? -8.692 -11.598 2.052 1.00 89.25 300 ILE A CA 1
ATOM 2377 C C . ILE A 1 300 ? -8.676 -10.804 3.368 1.00 89.25 300 ILE A C 1
ATOM 2379 O O . ILE A 1 300 ? -9.724 -10.283 3.751 1.00 89.25 300 ILE A O 1
ATOM 2383 N N . HIS A 1 301 ? -7.536 -10.732 4.062 1.00 82.31 301 HIS A N 1
ATOM 2384 C CA . HIS A 1 301 ? -7.414 -10.047 5.358 1.00 82.31 301 HIS A CA 1
ATOM 2385 C C . HIS A 1 301 ? -6.757 -8.669 5.262 1.00 82.31 301 HIS A C 1
ATOM 2387 O O . HIS A 1 301 ? -6.977 -7.846 6.142 1.00 82.31 301 HIS A O 1
ATOM 2393 N N . ALA A 1 302 ? -5.943 -8.423 4.233 1.00 78.38 302 ALA A N 1
ATOM 2394 C CA . ALA A 1 302 ? -5.282 -7.139 4.060 1.00 78.38 302 ALA A CA 1
ATOM 2395 C C . ALA A 1 302 ? -6.262 -6.056 3.576 1.00 78.38 302 ALA A C 1
ATOM 2397 O O . ALA A 1 302 ? -6.988 -6.227 2.593 1.00 78.38 302 ALA A O 1
ATOM 2398 N N . GLU A 1 303 ? -6.228 -4.915 4.252 1.00 74.88 303 GLU A N 1
ATOM 2399 C CA . GLU A 1 303 ? -6.971 -3.698 3.943 1.00 74.88 303 GLU A CA 1
ATOM 2400 C C . GLU A 1 303 ? -6.079 -2.497 4.288 1.00 74.88 303 GLU A C 1
ATOM 2402 O O . GLU A 1 303 ? -5.196 -2.596 5.142 1.00 74.88 303 GLU A O 1
ATOM 2407 N N . GLY A 1 304 ? -6.257 -1.381 3.586 1.00 71.56 304 GLY A N 1
ATOM 2408 C CA . GLY A 1 304 ? -5.449 -0.179 3.782 1.00 71.56 304 GLY A CA 1
ATOM 2409 C C . GLY A 1 304 ? -6.162 1.088 3.314 1.00 71.56 304 GLY A C 1
ATOM 2410 O O . GLY A 1 304 ? -7.343 1.033 2.979 1.00 71.56 304 GLY A O 1
ATOM 2411 N N . PRO A 1 305 ? -5.464 2.234 3.213 1.00 59.06 305 PRO A N 1
ATOM 2412 C CA . PRO A 1 305 ? -6.090 3.520 2.875 1.00 59.06 305 PRO A CA 1
ATOM 2413 C C . PRO A 1 305 ? -6.779 3.582 1.497 1.00 59.06 305 PRO A C 1
ATOM 2415 O O . PRO A 1 305 ? -7.570 4.483 1.246 1.00 59.06 305 PRO A O 1
ATOM 2418 N N . SER A 1 306 ? -6.490 2.638 0.591 1.00 63.41 306 SER A N 1
ATOM 2419 C CA . SER A 1 306 ? -7.190 2.470 -0.699 1.00 63.41 306 SER A CA 1
ATOM 2420 C C . SER A 1 306 ? -8.331 1.432 -0.664 1.00 63.41 306 SER A C 1
ATOM 2422 O O . SER A 1 306 ? -8.861 1.091 -1.719 1.00 63.41 306 SER A O 1
ATOM 2424 N N . GLY A 1 307 ? -8.696 0.916 0.514 1.00 72.50 307 GLY A N 1
ATOM 2425 C CA . GLY A 1 307 ? -9.705 -0.127 0.711 1.00 72.50 307 GLY A CA 1
ATOM 2426 C C . GLY A 1 307 ? -9.152 -1.565 0.754 1.00 72.50 307 GLY A C 1
ATOM 2427 O O . GLY A 1 307 ? -7.937 -1.772 0.872 1.00 72.50 307 GLY A O 1
ATOM 2428 N N . PRO A 1 308 ? -10.039 -2.577 0.688 1.00 79.81 308 PRO A N 1
ATOM 2429 C CA . PRO A 1 308 ? -9.694 -3.994 0.814 1.00 79.81 308 PRO A CA 1
ATOM 2430 C C . PRO A 1 308 ? -8.832 -4.523 -0.339 1.00 79.81 308 PRO A C 1
ATOM 2432 O O . PRO A 1 308 ? -9.145 -4.349 -1.517 1.00 79.81 308 PRO A O 1
ATOM 2435 N N . ASN A 1 309 ? -7.780 -5.278 -0.022 1.00 81.38 309 ASN A N 1
ATOM 2436 C CA . ASN A 1 309 ? -6.802 -5.731 -1.014 1.00 81.38 309 ASN A CA 1
ATOM 2437 C C . ASN A 1 309 ? -7.365 -6.768 -2.013 1.00 81.38 309 ASN A C 1
ATOM 2439 O O . ASN A 1 309 ? -6.911 -6.857 -3.153 1.00 81.38 309 ASN A O 1
ATOM 2443 N N . ARG A 1 310 ? -8.410 -7.517 -1.634 1.00 87.50 310 ARG A N 1
ATOM 2444 C CA . ARG A 1 310 ? -9.177 -8.375 -2.563 1.00 87.50 310 ARG A CA 1
ATOM 2445 C C . ARG A 1 310 ? -9.836 -7.574 -3.697 1.00 87.50 310 ARG A C 1
ATOM 2447 O O . ARG A 1 310 ? -9.993 -8.094 -4.797 1.00 87.50 310 ARG A O 1
ATOM 2454 N N . ASP A 1 311 ? -10.206 -6.319 -3.438 1.00 83.88 311 ASP A N 1
ATOM 2455 C CA . ASP A 1 311 ? -10.934 -5.499 -4.398 1.00 83.88 311 ASP A CA 1
ATOM 2456 C C . ASP A 1 311 ? -9.945 -4.976 -5.462 1.00 83.88 311 ASP A C 1
ATOM 2458 O O . ASP A 1 311 ? -10.301 -4.925 -6.635 1.00 83.88 311 ASP A O 1
ATOM 2462 N N . TYR A 1 312 ? -8.670 -4.722 -5.119 1.00 79.81 312 TYR A N 1
ATOM 2463 C CA . TYR A 1 312 ? -7.588 -4.513 -6.105 1.00 79.81 312 TYR A CA 1
ATOM 2464 C C . TYR A 1 312 ? -7.479 -5.692 -7.089 1.00 79.81 312 TYR A C 1
ATOM 2466 O O . TYR A 1 312 ? -7.445 -5.475 -8.299 1.00 79.81 312 TYR A O 1
ATOM 2474 N N . LEU A 1 313 ? -7.471 -6.933 -6.582 1.00 86.06 313 LEU A N 1
ATOM 2475 C CA . LEU A 1 313 ? -7.314 -8.134 -7.411 1.00 86.06 313 LEU A CA 1
ATOM 2476 C C . LEU A 1 313 ? -8.470 -8.292 -8.408 1.00 86.06 313 LEU A C 1
ATOM 2478 O O . LEU A 1 313 ? -8.238 -8.592 -9.577 1.00 86.06 313 LEU A O 1
ATOM 2482 N N . PHE A 1 314 ? -9.709 -8.050 -7.970 1.00 87.25 314 PHE A N 1
ATOM 2483 C CA . PHE A 1 314 ? -10.876 -8.121 -8.851 1.00 87.25 314 PHE A CA 1
ATOM 2484 C C . PHE A 1 314 ? -10.942 -6.965 -9.860 1.00 87.25 314 PHE A C 1
ATOM 2486 O O . PHE A 1 314 ? -11.398 -7.182 -10.982 1.00 87.25 314 PHE A O 1
ATOM 2493 N N . HIS A 1 315 ? -10.461 -5.762 -9.517 1.00 83.81 315 HIS A N 1
ATOM 2494 C CA . HIS A 1 315 ? -10.318 -4.679 -10.498 1.00 83.81 315 HIS A CA 1
ATOM 2495 C C . HIS A 1 315 ? -9.265 -5.016 -11.563 1.00 83.81 315 HIS A C 1
ATOM 2497 O O . HIS A 1 315 ? -9.533 -4.796 -12.742 1.00 83.81 315 HIS A O 1
ATOM 2503 N N . LEU A 1 316 ? -8.123 -5.597 -11.173 1.00 82.19 316 LEU A N 1
ATOM 2504 C CA . LEU A 1 316 ? -7.074 -6.042 -12.097 1.00 82.19 316 LEU A CA 1
ATOM 2505 C C . LEU A 1 316 ? -7.583 -7.131 -13.051 1.00 82.19 316 LEU A C 1
ATOM 2507 O O . LEU A 1 316 ? -7.512 -6.964 -14.265 1.00 82.19 316 LEU A O 1
ATOM 2511 N N . GLU A 1 317 ? -8.168 -8.204 -12.515 1.00 89.38 317 GLU A N 1
ATOM 2512 C CA . GLU A 1 317 ? -8.749 -9.295 -13.308 1.00 89.38 317 GLU A CA 1
ATOM 2513 C C . GLU A 1 317 ? -9.817 -8.784 -14.290 1.00 89.38 317 GLU A C 1
ATOM 2515 O O . GLU A 1 317 ? -9.777 -9.107 -15.476 1.00 89.38 317 GLU A O 1
ATOM 2520 N N . ASN A 1 318 ? -10.751 -7.944 -13.827 1.00 84.31 318 ASN A N 1
ATOM 2521 C CA . ASN A 1 318 ? -11.775 -7.363 -14.694 1.00 84.31 318 ASN A CA 1
ATOM 2522 C C . ASN A 1 318 ? -11.175 -6.431 -15.760 1.00 84.31 318 ASN A C 1
ATOM 2524 O O . ASN A 1 318 ? -11.646 -6.438 -16.894 1.00 84.31 318 ASN A O 1
ATOM 2528 N N . ALA A 1 319 ? -10.155 -5.636 -15.426 1.00 78.69 319 ALA A N 1
ATOM 2529 C CA . ALA A 1 319 ? -9.502 -4.755 -16.389 1.00 78.69 319 ALA A CA 1
ATOM 2530 C C . ALA A 1 319 ? -8.799 -5.558 -17.495 1.00 78.69 319 ALA A C 1
ATOM 2532 O O . ALA A 1 319 ? -8.989 -5.258 -18.670 1.00 78.69 319 ALA A O 1
ATOM 2533 N N . LEU A 1 320 ? -8.076 -6.626 -17.141 1.00 77.25 320 LEU A N 1
ATOM 2534 C CA . LEU A 1 320 ? -7.459 -7.538 -18.110 1.00 77.25 320 LEU A CA 1
ATOM 2535 C C . LEU A 1 320 ? -8.511 -8.209 -19.010 1.00 77.25 320 LEU A C 1
ATOM 2537 O O . LEU A 1 320 ? -8.394 -8.156 -20.234 1.00 77.25 320 LEU A O 1
ATOM 2541 N N . LEU A 1 321 ? -9.601 -8.725 -18.429 1.00 83.62 321 LEU A N 1
ATOM 2542 C CA . LEU A 1 321 ? -10.713 -9.312 -19.188 1.00 83.62 321 LEU A CA 1
ATOM 2543 C C . LEU A 1 321 ? -11.383 -8.306 -20.144 1.00 83.62 321 LEU A C 1
ATOM 2545 O O . LEU A 1 321 ? -11.745 -8.678 -21.259 1.00 83.62 321 LEU A O 1
ATOM 2549 N N . GLN A 1 322 ? -11.520 -7.034 -19.752 1.00 79.88 322 GLN A N 1
ATOM 2550 C CA . GLN A 1 322 ? -12.053 -5.971 -20.620 1.00 79.88 322 GLN A CA 1
ATOM 2551 C C . GLN A 1 322 ? -11.112 -5.602 -21.778 1.00 79.88 322 GLN A C 1
ATOM 2553 O O . GLN A 1 322 ? -11.583 -5.112 -22.803 1.00 79.88 322 GLN A O 1
ATOM 2558 N N . LEU A 1 323 ? -9.810 -5.860 -21.640 1.00 75.38 323 LEU A N 1
ATOM 2559 C CA . LEU A 1 323 ? -8.815 -5.705 -22.705 1.00 75.38 323 LEU A CA 1
ATOM 2560 C C . LEU A 1 323 ? -8.693 -6.953 -23.603 1.00 75.38 323 LEU A C 1
ATOM 2562 O O . LEU A 1 323 ? -7.973 -6.917 -24.597 1.00 75.38 323 LEU A O 1
ATOM 2566 N N . GLY A 1 324 ? -9.404 -8.043 -23.285 1.00 76.44 324 GLY A N 1
ATOM 2567 C CA . GLY A 1 324 ? -9.281 -9.334 -23.973 1.00 76.44 324 GLY A CA 1
ATOM 2568 C C . GLY A 1 324 ? -8.045 -10.143 -23.557 1.00 76.44 324 GLY A C 1
ATOM 2569 O O . GLY A 1 324 ? -7.719 -11.138 -24.200 1.00 76.44 324 GLY A O 1
ATOM 2570 N N . CYS A 1 325 ? -7.368 -9.724 -22.489 1.00 76.12 325 CYS A N 1
ATOM 2571 C CA . CYS A 1 325 ? -6.145 -10.321 -21.972 1.00 76.12 325 CYS A CA 1
ATOM 2572 C C . CYS A 1 325 ? -6.469 -11.369 -20.897 1.00 76.12 325 CYS A C 1
ATOM 2574 O O . CYS A 1 325 ? -7.187 -11.079 -19.939 1.00 76.12 325 CYS A O 1
ATOM 2576 N N . GLU A 1 326 ? -5.910 -12.575 -21.011 1.00 75.75 326 GLU A N 1
ATOM 2577 C CA . GLU A 1 326 ? -6.093 -13.639 -20.018 1.00 75.75 326 GLU A CA 1
ATOM 2578 C C . GLU A 1 326 ? -4.771 -13.971 -19.314 1.00 75.75 326 GLU A C 1
ATOM 2580 O O . GLU A 1 326 ? -3.967 -14.763 -19.801 1.00 75.75 326 GLU A O 1
ATOM 2585 N N . ASP A 1 327 ? -4.564 -13.376 -18.137 1.00 83.00 327 ASP A N 1
ATOM 2586 C CA . ASP A 1 327 ? -3.490 -13.773 -17.227 1.00 83.00 327 ASP A CA 1
ATOM 2587 C C . ASP A 1 327 ? -3.949 -14.948 -16.346 1.00 83.00 327 ASP A C 1
ATOM 2589 O O . ASP A 1 327 ? -4.905 -14.850 -15.566 1.00 83.00 327 ASP A O 1
ATOM 2593 N N . LYS A 1 328 ? -3.249 -16.081 -16.467 1.00 85.19 328 LYS A N 1
ATOM 2594 C CA . LYS A 1 328 ? -3.569 -17.306 -15.727 1.00 85.19 328 LYS A CA 1
ATOM 2595 C C . LYS A 1 328 ? -3.327 -17.163 -14.219 1.00 85.19 328 LYS A C 1
ATOM 2597 O O . LYS A 1 328 ? -4.093 -17.724 -13.437 1.00 85.19 328 LYS A O 1
ATOM 2602 N N . HIS A 1 329 ? -2.285 -16.446 -13.799 1.00 86.81 329 HIS A N 1
ATOM 2603 C CA . HIS A 1 329 ? -1.941 -16.291 -12.387 1.00 86.81 329 HIS A CA 1
ATOM 2604 C C . HIS A 1 329 ? -2.984 -15.438 -11.661 1.00 86.81 329 HIS A C 1
ATOM 2606 O O . HIS A 1 329 ? -3.515 -15.860 -10.632 1.00 86.81 329 HIS A O 1
ATOM 2612 N N . ILE A 1 330 ? -3.337 -14.281 -12.230 1.00 87.88 330 ILE A N 1
ATOM 2613 C CA . ILE A 1 330 ? -4.383 -13.392 -11.711 1.00 87.88 330 ILE A CA 1
ATOM 2614 C C . ILE A 1 330 ? -5.721 -14.135 -11.624 1.00 87.88 330 ILE A C 1
ATOM 2616 O O . ILE A 1 330 ? -6.383 -14.088 -10.585 1.00 87.88 330 ILE A O 1
ATOM 2620 N N . LYS A 1 331 ? -6.095 -14.879 -12.673 1.00 89.88 331 LYS A N 1
ATOM 2621 C CA . LYS A 1 331 ? -7.342 -15.656 -12.720 1.00 89.88 331 LYS A CA 1
ATOM 2622 C C . LYS A 1 331 ? -7.386 -16.771 -11.669 1.00 89.88 331 LYS A C 1
ATOM 2624 O O . LYS A 1 331 ? -8.387 -16.910 -10.963 1.00 89.88 331 LYS A O 1
ATOM 2629 N N . ASP A 1 332 ? -6.320 -17.558 -11.527 1.00 91.94 332 ASP A N 1
ATOM 2630 C CA . ASP A 1 332 ? -6.250 -18.626 -10.519 1.00 91.94 332 ASP A CA 1
ATOM 2631 C C . ASP A 1 332 ? -6.293 -18.054 -9.090 1.00 91.94 332 ASP A C 1
ATOM 2633 O O . ASP A 1 332 ? -7.018 -18.569 -8.232 1.00 91.94 332 ASP A O 1
ATOM 2637 N N . LEU A 1 333 ? -5.587 -16.945 -8.844 1.00 91.44 333 LEU A N 1
ATOM 2638 C CA . LEU A 1 333 ? -5.554 -16.253 -7.556 1.00 91.44 333 LEU A CA 1
ATOM 2639 C C . LEU A 1 333 ? -6.918 -15.641 -7.193 1.00 91.44 333 LEU A C 1
ATOM 2641 O O . LEU A 1 333 ? -7.399 -15.818 -6.071 1.00 91.44 333 LEU A O 1
ATOM 2645 N N . ALA A 1 334 ? -7.594 -14.993 -8.147 1.00 91.56 334 ALA A N 1
ATOM 2646 C CA . ALA A 1 334 ? -8.940 -14.452 -7.961 1.00 91.56 334 ALA A CA 1
ATOM 2647 C C . ALA A 1 334 ? -9.967 -15.556 -7.667 1.00 91.56 334 ALA A C 1
ATOM 2649 O O . ALA A 1 334 ? -10.832 -15.398 -6.800 1.00 91.56 334 ALA A O 1
ATOM 2650 N N . ASN A 1 335 ? -9.843 -16.716 -8.316 1.00 93.62 335 ASN A N 1
ATOM 2651 C CA . ASN A 1 335 ? -10.697 -17.871 -8.047 1.00 93.62 335 ASN A CA 1
ATOM 2652 C C . ASN A 1 335 ? -10.424 -18.507 -6.674 1.00 93.62 335 ASN A C 1
ATOM 2654 O O . ASN A 1 335 ? -11.378 -18.865 -5.977 1.00 93.62 335 ASN A O 1
ATOM 2658 N N . ALA A 1 336 ? -9.167 -18.569 -6.224 1.00 93.88 336 ALA A N 1
ATOM 2659 C CA . ALA A 1 336 ? -8.834 -18.981 -4.859 1.00 93.88 336 ALA A CA 1
ATOM 2660 C C . ALA A 1 336 ? -9.443 -18.028 -3.808 1.00 93.88 336 ALA A C 1
ATOM 2662 O O . ALA A 1 336 ? -10.056 -18.484 -2.838 1.00 93.88 336 ALA A O 1
ATOM 2663 N N . VAL A 1 337 ? -9.380 -16.710 -4.040 1.00 92.31 337 VAL A N 1
ATOM 2664 C CA . VAL A 1 337 ? -10.021 -15.698 -3.181 1.00 92.31 337 VAL A CA 1
ATOM 2665 C C . VAL A 1 337 ? -11.547 -15.868 -3.150 1.00 92.31 337 VAL A C 1
ATOM 2667 O O . VAL A 1 337 ? -12.140 -15.918 -2.069 1.00 92.31 337 VAL A O 1
ATOM 2670 N N . ARG A 1 338 ? -12.203 -16.037 -4.309 1.00 94.50 338 ARG A N 1
ATOM 2671 C CA . ARG A 1 338 ? -13.655 -16.311 -4.396 1.00 94.50 338 ARG A CA 1
ATOM 2672 C C . ARG A 1 338 ? -14.066 -17.562 -3.620 1.00 94.50 338 ARG A C 1
ATOM 2674 O O . ARG A 1 338 ? -15.092 -17.540 -2.933 1.00 94.50 338 ARG A O 1
ATOM 2681 N N . ARG A 1 339 ? -13.278 -18.639 -3.713 1.00 94.12 339 ARG A N 1
ATOM 2682 C CA . ARG A 1 339 ? -13.529 -19.914 -3.024 1.00 94.12 339 ARG A CA 1
ATOM 2683 C C . ARG A 1 339 ? -13.550 -19.724 -1.506 1.00 94.12 339 ARG A C 1
ATOM 2685 O O . ARG A 1 339 ? -14.562 -20.017 -0.873 1.00 94.12 339 ARG A O 1
ATOM 2692 N N . ILE A 1 340 ? -12.491 -19.145 -0.938 1.00 91.38 340 ILE A N 1
ATOM 2693 C CA . ILE A 1 340 ? -12.359 -18.938 0.515 1.00 91.38 340 ILE A CA 1
ATOM 2694 C C . ILE A 1 340 ? -13.439 -17.971 1.043 1.00 91.38 340 ILE A C 1
ATOM 2696 O O . ILE A 1 340 ? -14.003 -18.193 2.116 1.00 91.38 340 ILE A O 1
ATOM 2700 N N . LEU A 1 341 ? -13.790 -16.922 0.287 1.00 89.81 341 LEU A N 1
ATOM 2701 C CA . LEU A 1 341 ? -14.896 -16.018 0.644 1.00 89.81 341 LEU A CA 1
ATOM 2702 C C . LEU A 1 341 ? -16.265 -16.722 0.643 1.00 89.81 341 LEU A C 1
ATOM 2704 O O . LEU A 1 341 ? -17.128 -16.388 1.456 1.00 89.81 341 LEU A O 1
ATOM 2708 N N . SER A 1 342 ? -16.467 -17.703 -0.238 1.00 88.94 342 SER A N 1
ATOM 2709 C CA . SER A 1 342 ? -17.700 -18.500 -0.300 1.00 88.94 342 SER A CA 1
ATOM 2710 C C . SER A 1 342 ? -17.781 -19.503 0.855 1.00 88.94 342 SER A C 1
ATOM 2712 O O . SER A 1 342 ? -18.815 -19.604 1.513 1.00 88.94 342 SER A O 1
ATOM 2714 N N . GLU A 1 343 ? -16.672 -20.174 1.173 1.00 87.31 343 GLU A N 1
ATOM 2715 C CA . GLU A 1 343 ? -16.544 -21.067 2.334 1.00 87.31 343 GLU A CA 1
ATOM 2716 C C . GLU A 1 343 ? -16.831 -20.329 3.651 1.00 87.31 343 GLU A C 1
ATOM 2718 O O . GLU A 1 343 ? -17.586 -20.831 4.483 1.00 87.31 343 GLU A O 1
ATOM 2723 N N . ARG A 1 344 ? -16.327 -19.095 3.807 1.00 80.56 344 ARG A N 1
ATOM 2724 C CA . ARG A 1 344 ? -16.620 -18.236 4.971 1.00 80.56 344 ARG A CA 1
ATOM 2725 C C . ARG A 1 344 ? -18.095 -17.865 5.109 1.00 80.56 344 ARG A C 1
ATOM 2727 O O . ARG A 1 344 ? -18.601 -17.811 6.226 1.00 80.56 344 ARG A O 1
ATOM 2734 N N . LYS A 1 345 ? -18.803 -17.627 4.000 1.00 76.50 345 LYS A N 1
ATOM 2735 C CA . LYS A 1 345 ? -20.254 -17.378 4.038 1.00 76.50 345 LYS A CA 1
ATOM 2736 C C . LYS A 1 345 ? -21.021 -18.628 4.472 1.00 76.50 345 LYS A C 1
ATOM 2738 O O . LYS A 1 345 ? -21.944 -18.509 5.267 1.00 76.50 345 LYS A O 1
ATOM 2743 N N . LEU A 1 346 ? -20.602 -19.810 4.013 1.00 69.06 346 LEU A N 1
ATOM 2744 C CA . LEU A 1 346 ? -21.217 -21.089 4.384 1.00 69.06 346 LEU A CA 1
ATOM 2745 C C . LEU A 1 346 ? -20.997 -21.452 5.862 1.00 69.06 346 LEU A C 1
ATOM 2747 O O . LEU A 1 346 ? -21.919 -21.964 6.497 1.00 69.06 346 LEU A O 1
ATOM 2751 N N . THR A 1 347 ? -19.817 -21.174 6.431 1.00 69.50 347 THR A N 1
ATOM 2752 C CA . THR A 1 347 ? -19.572 -21.399 7.867 1.00 69.50 347 THR A CA 1
ATOM 2753 C C . THR A 1 347 ? -20.309 -20.389 8.742 1.00 69.50 347 THR A C 1
ATOM 2755 O O . THR A 1 347 ? -20.922 -20.798 9.722 1.00 69.50 347 THR A O 1
ATOM 2758 N N . ALA A 1 348 ? -20.340 -19.106 8.365 1.00 64.38 348 ALA A N 1
ATOM 2759 C CA . ALA A 1 348 ? -21.087 -18.075 9.091 1.00 64.38 348 ALA A CA 1
ATOM 2760 C C . ALA A 1 348 ? -22.621 -18.248 9.022 1.00 64.38 348 ALA A C 1
ATOM 2762 O O . ALA A 1 348 ? -23.332 -17.718 9.871 1.00 64.38 348 ALA A O 1
ATOM 2763 N N . SER A 1 349 ? -23.143 -18.985 8.031 1.00 59.19 349 SER A N 1
ATOM 2764 C CA . SER A 1 349 ? -24.580 -19.268 7.891 1.00 59.19 349 SER A CA 1
ATOM 2765 C C . SER A 1 349 ? -25.061 -20.535 8.609 1.00 59.19 349 SER A C 1
ATOM 2767 O O . SER A 1 349 ? -26.254 -20.833 8.566 1.00 59.19 349 SER A O 1
ATOM 2769 N N . ARG A 1 350 ? -24.170 -21.309 9.244 1.00 52.97 350 ARG A N 1
ATOM 2770 C CA . ARG A 1 350 ? -24.570 -22.423 10.116 1.00 52.97 350 ARG A CA 1
ATOM 2771 C C . ARG A 1 350 ? -24.779 -21.901 11.540 1.00 52.97 350 ARG A C 1
ATOM 2773 O O . ARG A 1 350 ? -23.826 -21.370 12.107 1.00 52.97 350 ARG A O 1
ATOM 2780 N N . PRO A 1 351 ? -25.970 -22.071 12.144 1.00 47.81 351 PRO A N 1
ATOM 2781 C CA . PRO A 1 351 ? -26.131 -21.867 13.577 1.00 47.81 351 PRO A CA 1
ATOM 2782 C C . PRO A 1 351 ? -25.171 -22.777 14.347 1.00 47.81 351 PRO A C 1
ATOM 2784 O O . PRO A 1 351 ? -24.957 -23.927 13.961 1.00 47.81 351 PRO A O 1
ATOM 2787 N N . SER A 1 352 ? -24.614 -22.275 15.445 1.00 46.81 352 SER A N 1
ATOM 2788 C CA . SER A 1 352 ? -23.897 -23.107 16.408 1.00 46.81 352 SER A CA 1
ATOM 2789 C C . SER A 1 352 ? -24.903 -23.964 17.180 1.00 46.81 352 SER A C 1
ATOM 2791 O O . SER A 1 352 ? -25.519 -23.483 18.134 1.00 46.81 352 SER A O 1
ATOM 2793 N N . GLU A 1 353 ? -25.083 -25.215 16.761 1.00 46.59 353 GLU A N 1
ATOM 2794 C CA . GLU A 1 353 ? -25.667 -26.247 17.622 1.00 46.59 353 GLU A CA 1
ATOM 2795 C C . GLU A 1 353 ? -24.754 -26.423 18.853 1.00 46.59 353 GLU A C 1
ATOM 2797 O O . GLU A 1 353 ? -23.527 -26.440 18.714 1.00 46.59 353 GLU A O 1
ATOM 2802 N N . GLN A 1 354 ? -25.362 -26.443 20.045 1.00 39.03 354 GLN A N 1
ATOM 2803 C CA . GLN A 1 354 ? -24.696 -26.503 21.356 1.00 39.03 354 GLN A CA 1
ATOM 2804 C C . GLN A 1 354 ? -24.531 -27.949 21.835 1.00 39.03 354 GLN A C 1
ATOM 2806 O O . GLN A 1 354 ? -25.467 -28.744 21.592 1.00 39.03 354 GLN A O 1
#

Foldseek 3Di:
DVVLVVVLVVLVVCVVPPPPRDCVSNVVSVVVVVVVVVVVVVVVVVVVVVVVVVVVVVVVVVVVVVVVVVVVVVVVVVVVVVVVVVVVVVVVVVVVVVVVVVVVVVVVVVVVVVVVVVVVVVVVVVVVVVVVVVCVVPDDDDDDDDDDDDDDDDDDDDWAKAWQEAVCLVPVQADFDDKAKFFDWDDFDPPLTQDTGFDDDDPPDGGIGMMTIGHDPLRVCLVPPLDDDDDPDDDGGDSNPCCVGVVQFDDKFFAFTDRDSPDPHGPDGGHIYTGRDCPCVRRVSNPDDDDLLVNLVSQQPDADPVGRSLVSLVVRCVSCVVVVHDDPSSVSSNVSNVVVVVVVVVVVPDDDDD

Secondary structure (DSSP, 8-state):
-HHHHHHHHHHHHHHHH-TT--THHHHHHHHHHHHHHHHHHHHHHHHHHHHHHHHHHHHHHHHHHHHHHHHHHHHHHHHHHHHHHHHHHHHHHHHHHHHHHHHHHHHHHHHHHHHHHHHHHHHHHHHHHHHHHHHTTS--------------PPPPPP-EEEEE-SHHHH---S--SEEEEEEE-----SSS----------TT---EEEEEEE-SHHHHHHHHH------SS-SS--TTHHHHHSTT--EEEEEEE-SSTT-SS-SEEEEEEEE--S-TTT-TT------HHHHHHHHHH-EETTEEHHHHHHHHHHHHHHTT---HHHHHHHHHHHHHHHHHHHHHTS----

pLDDT: mean 73.58, std 18.95, range [26.02, 96.81]